Protein AF-A0A7M1Q2F8-F1 (afdb_monomer)

Structure (mmCIF, N/CA/C/O backbone):
data_AF-A0A7M1Q2F8-F1
#
_entry.id   AF-A0A7M1Q2F8-F1
#
loop_
_atom_site.group_PDB
_atom_site.id
_atom_site.type_symbol
_atom_site.label_atom_id
_atom_site.label_alt_id
_atom_site.label_comp_id
_atom_site.label_asym_id
_atom_site.label_entity_id
_atom_site.label_seq_id
_atom_site.pdbx_PDB_ins_code
_atom_site.Cartn_x
_atom_site.Cartn_y
_atom_site.Cartn_z
_atom_site.occupancy
_atom_site.B_iso_or_equiv
_atom_site.auth_seq_id
_atom_site.auth_comp_id
_atom_site.auth_asym_id
_atom_site.auth_atom_id
_atom_site.pdbx_PDB_model_num
ATOM 1 N N . MET A 1 1 ? 11.858 6.305 -28.544 1.00 75.38 1 MET A N 1
ATOM 2 C CA . MET A 1 1 ? 10.991 7.334 -27.920 1.00 75.38 1 MET A CA 1
ATOM 3 C C . MET A 1 1 ? 9.633 6.762 -27.533 1.00 75.38 1 MET A C 1
ATOM 5 O O . MET A 1 1 ? 9.219 6.974 -26.404 1.00 75.38 1 MET A O 1
ATOM 9 N N . GLU A 1 2 ? 8.980 5.990 -28.405 1.00 82.25 2 GLU A N 1
ATOM 10 C CA . GLU A 1 2 ? 7.716 5.302 -28.077 1.00 82.25 2 GLU A CA 1
ATOM 11 C C . GLU A 1 2 ? 7.840 4.367 -26.862 1.00 82.25 2 GLU A C 1
ATOM 13 O O . GLU A 1 2 ? 7.035 4.451 -25.940 1.00 82.25 2 GLU A O 1
ATOM 18 N N . GLU A 1 3 ? 8.903 3.558 -26.793 1.00 88.69 3 GLU A N 1
ATOM 19 C CA . GLU A 1 3 ? 9.135 2.641 -25.666 1.00 88.69 3 GLU A CA 1
ATOM 20 C C . GLU A 1 3 ? 9.297 3.369 -24.318 1.00 88.69 3 GLU A C 1
ATOM 22 O O . GLU A 1 3 ? 8.758 2.930 -23.303 1.00 88.69 3 GLU A O 1
ATOM 27 N N . LEU A 1 4 ? 9.972 4.525 -24.313 1.00 93.88 4 LEU A N 1
ATOM 28 C CA . LEU A 1 4 ? 10.111 5.379 -23.130 1.00 93.88 4 LEU A CA 1
ATOM 29 C C . LEU A 1 4 ? 8.741 5.853 -22.632 1.00 93.88 4 LEU A C 1
ATOM 31 O O . LEU A 1 4 ? 8.447 5.748 -21.443 1.00 93.88 4 LEU A O 1
ATOM 35 N N . ILE A 1 5 ? 7.896 6.353 -23.538 1.00 96.38 5 ILE A N 1
ATOM 36 C CA . ILE A 1 5 ? 6.552 6.829 -23.190 1.00 96.38 5 ILE A CA 1
ATOM 37 C C . ILE A 1 5 ? 5.730 5.679 -22.602 1.00 96.38 5 ILE A C 1
ATOM 39 O O . ILE A 1 5 ? 5.113 5.852 -21.554 1.00 96.38 5 ILE A O 1
ATOM 43 N N . ILE A 1 6 ? 5.775 4.494 -23.220 1.00 97.19 6 ILE A N 1
ATOM 44 C CA . ILE A 1 6 ? 5.063 3.307 -22.731 1.00 97.19 6 ILE A CA 1
ATOM 45 C C . ILE A 1 6 ? 5.533 2.935 -21.321 1.00 97.19 6 ILE A C 1
ATOM 47 O O . ILE A 1 6 ? 4.697 2.786 -20.431 1.00 97.19 6 ILE A O 1
ATOM 51 N N . LYS A 1 7 ? 6.849 2.842 -21.079 1.00 97.88 7 LYS A N 1
ATOM 52 C CA . LYS A 1 7 ? 7.399 2.536 -19.746 1.00 97.88 7 LYS A CA 1
ATOM 53 C C . LYS A 1 7 ? 6.924 3.552 -18.703 1.00 97.88 7 LYS A C 1
ATOM 55 O O . LYS A 1 7 ? 6.444 3.163 -17.643 1.00 97.88 7 LYS A O 1
ATOM 60 N N . LEU A 1 8 ? 6.983 4.849 -19.000 1.00 98.25 8 LEU A N 1
ATOM 61 C CA . LEU A 1 8 ? 6.557 5.878 -18.046 1.00 98.25 8 LEU A CA 1
ATOM 62 C C . LEU A 1 8 ? 5.043 5.855 -17.791 1.00 98.25 8 LEU A C 1
ATOM 64 O O . LEU A 1 8 ? 4.624 5.993 -16.643 1.00 98.25 8 LEU A O 1
ATOM 68 N N . VAL A 1 9 ? 4.219 5.616 -18.814 1.00 98.31 9 VAL A N 1
ATOM 69 C CA . VAL A 1 9 ? 2.764 5.457 -18.650 1.00 98.31 9 VAL A CA 1
ATOM 70 C C . VAL A 1 9 ? 2.442 4.223 -17.806 1.00 98.31 9 VAL A C 1
ATOM 72 O O . VAL A 1 9 ? 1.636 4.310 -16.882 1.00 98.31 9 VAL A O 1
ATOM 75 N N . VAL A 1 10 ? 3.106 3.090 -18.050 1.00 98.50 10 VAL A N 1
ATOM 76 C CA . VAL A 1 10 ? 2.947 1.884 -17.223 1.00 98.50 10 VAL A CA 1
ATOM 77 C C . VAL A 1 10 ? 3.359 2.160 -15.775 1.00 98.50 10 VAL A C 1
ATOM 79 O O . VAL A 1 10 ? 2.643 1.763 -14.859 1.00 98.50 10 VAL A O 1
ATOM 82 N N . ALA A 1 11 ? 4.449 2.895 -15.544 1.00 98.62 11 ALA A N 1
ATOM 83 C CA . ALA A 1 11 ? 4.861 3.288 -14.197 1.00 98.62 11 ALA A CA 1
ATOM 84 C C . ALA A 1 11 ? 3.809 4.170 -13.496 1.00 98.62 11 ALA A C 1
ATOM 86 O O . ALA A 1 11 ? 3.542 3.967 -12.311 1.00 98.62 11 ALA A O 1
ATOM 87 N N . VAL A 1 12 ? 3.164 5.099 -14.216 1.00 98.75 12 VAL A N 1
ATOM 88 C CA . VAL A 1 12 ? 2.034 5.883 -13.683 1.00 98.75 12 VAL A CA 1
ATOM 89 C C . VAL A 1 12 ? 0.884 4.968 -13.275 1.00 98.75 12 VAL A C 1
ATOM 91 O O . VAL A 1 12 ? 0.354 5.119 -12.178 1.00 98.75 12 VAL A O 1
ATOM 94 N N . LEU A 1 13 ? 0.504 4.012 -14.125 1.00 98.62 13 LEU A N 1
ATOM 95 C CA . LEU A 1 13 ? -0.615 3.111 -13.849 1.00 98.62 13 LEU A CA 1
ATOM 96 C C . LEU A 1 13 ? -0.330 2.200 -12.649 1.00 98.62 13 LEU A C 1
ATOM 98 O O . LEU A 1 13 ? -1.144 2.128 -11.731 1.00 98.62 13 LEU A O 1
ATOM 102 N N . LEU A 1 14 ? 0.831 1.542 -12.616 1.00 98.62 14 LEU A N 1
ATOM 103 C CA . LEU A 1 14 ? 1.179 0.601 -11.547 1.00 98.62 14 LEU A CA 1
ATOM 104 C C . LEU A 1 14 ? 1.407 1.305 -10.202 1.00 98.62 14 LEU A C 1
ATOM 106 O O . LEU A 1 14 ? 0.851 0.884 -9.187 1.00 98.62 14 LEU A O 1
ATOM 110 N N . GLY A 1 15 ? 2.149 2.418 -10.191 1.00 98.38 15 GLY A N 1
ATOM 111 C CA . GLY A 1 15 ? 2.284 3.256 -8.996 1.00 98.38 15 GLY A CA 1
ATOM 112 C C . GLY A 1 15 ? 0.941 3.853 -8.561 1.00 98.38 15 GLY A C 1
ATOM 113 O O . GLY A 1 15 ? 0.656 3.956 -7.368 1.00 98.38 15 GLY A O 1
ATOM 114 N N . GLY A 1 16 ? 0.082 4.178 -9.528 1.00 98.19 16 GLY A N 1
ATOM 115 C CA . GLY A 1 16 ? -1.273 4.664 -9.311 1.00 98.19 16 GLY A CA 1
ATOM 116 C C . GLY A 1 16 ? -2.168 3.656 -8.594 1.00 98.19 16 GLY A C 1
ATOM 117 O O . GLY A 1 16 ? -2.861 4.040 -7.661 1.00 98.19 16 GLY A O 1
ATOM 118 N N . ILE A 1 17 ? -2.115 2.369 -8.951 1.00 98.06 17 ILE A N 1
ATOM 119 C CA . ILE A 1 17 ? -2.908 1.310 -8.296 1.00 98.06 17 ILE A CA 1
ATOM 120 C C . ILE A 1 17 ? -2.605 1.236 -6.793 1.00 98.06 17 ILE A C 1
ATOM 122 O O . ILE A 1 17 ? -3.524 1.199 -5.974 1.00 98.06 17 ILE A O 1
ATOM 126 N N . ILE A 1 18 ? -1.324 1.255 -6.419 1.00 97.50 18 ILE A N 1
ATOM 127 C CA . ILE A 1 18 ? -0.914 1.207 -5.007 1.00 97.50 18 ILE A CA 1
ATOM 128 C C . ILE A 1 18 ? -1.301 2.511 -4.305 1.00 97.50 18 ILE A C 1
ATOM 130 O O . ILE A 1 18 ? -1.898 2.496 -3.229 1.00 97.50 18 ILE A O 1
ATOM 134 N N . GLY A 1 19 ? -0.996 3.650 -4.926 1.00 96.50 19 GLY A N 1
ATOM 135 C CA . GLY A 1 19 ? -1.295 4.960 -4.362 1.00 96.50 19 GLY A CA 1
ATOM 136 C C . GLY A 1 19 ? -2.792 5.230 -4.187 1.00 96.50 19 GLY A C 1
ATOM 137 O O . GLY A 1 19 ? -3.185 5.881 -3.221 1.00 96.50 19 GLY A O 1
ATOM 138 N N . TRP A 1 20 ? -3.628 4.691 -5.075 1.00 96.44 20 TRP A N 1
ATOM 139 C CA . TRP A 1 20 ? -5.084 4.755 -4.985 1.00 96.44 20 TRP A CA 1
ATOM 140 C C . TRP A 1 20 ? -5.587 4.064 -3.723 1.00 96.44 20 TRP A C 1
ATOM 142 O O . TRP A 1 20 ? -6.363 4.663 -2.983 1.00 96.44 20 TRP A O 1
ATOM 152 N N . GLU A 1 21 ? -5.113 2.848 -3.435 1.00 94.06 21 GLU A N 1
ATOM 153 C CA . GLU A 1 21 ? -5.449 2.133 -2.197 1.00 94.06 21 GLU A CA 1
ATOM 154 C C . GLU A 1 21 ? -5.030 2.939 -0.960 1.00 94.06 21 GLU A C 1
ATOM 156 O O . GLU A 1 21 ? -5.830 3.094 -0.031 1.00 94.06 21 GLU A O 1
ATOM 161 N N . ARG A 1 22 ? -3.822 3.529 -0.972 1.00 94.06 22 ARG A N 1
ATOM 162 C CA . ARG A 1 22 ? -3.345 4.369 0.140 1.00 94.06 22 ARG A CA 1
ATOM 163 C C . ARG A 1 22 ? -4.254 5.568 0.386 1.00 94.06 22 ARG A C 1
ATOM 165 O O . ARG A 1 22 ? -4.613 5.835 1.533 1.00 94.06 22 ARG A O 1
ATOM 172 N N . GLU A 1 23 ? -4.618 6.284 -0.676 1.00 92.75 23 GLU A N 1
ATOM 173 C CA . GLU A 1 23 ? -5.427 7.503 -0.590 1.00 92.75 23 GLU A CA 1
ATOM 174 C C . GLU A 1 23 ? -6.877 7.207 -0.192 1.00 92.75 23 GLU A C 1
ATOM 176 O O . GLU A 1 23 ? -7.405 7.866 0.700 1.00 92.75 23 GLU A O 1
ATOM 181 N N . HIS A 1 24 ? -7.482 6.150 -0.746 1.00 88.81 24 HIS A N 1
ATOM 182 C CA . HIS A 1 24 ? -8.838 5.710 -0.383 1.00 88.81 24 HIS A CA 1
ATOM 183 C C . HIS A 1 24 ? -8.959 5.284 1.077 1.00 88.81 24 HIS A C 1
ATOM 185 O O . HIS A 1 24 ? -10.030 5.369 1.675 1.00 88.81 24 HIS A O 1
ATOM 191 N N . THR A 1 25 ? -7.853 4.841 1.660 1.00 84.44 25 THR A N 1
ATOM 192 C CA . THR A 1 25 ? -7.784 4.406 3.055 1.00 84.44 25 THR A CA 1
ATOM 193 C C . THR A 1 25 ? -7.343 5.538 3.990 1.00 84.44 25 THR A C 1
ATOM 195 O O . THR A 1 25 ? -7.136 5.314 5.182 1.00 84.44 25 THR A O 1
ATOM 198 N N . ALA A 1 26 ? -7.197 6.766 3.477 1.00 85.50 26 ALA A N 1
ATOM 199 C CA . ALA A 1 26 ? -6.715 7.930 4.222 1.00 85.50 26 ALA A CA 1
ATOM 200 C C . ALA A 1 26 ? -5.362 7.676 4.916 1.00 85.50 26 ALA A C 1
ATOM 202 O O . ALA A 1 26 ? -5.108 8.120 6.038 1.00 85.50 26 ALA A O 1
ATOM 203 N N . ARG A 1 27 ? -4.483 6.912 4.261 1.00 86.31 27 ARG A N 1
ATOM 204 C CA . ARG A 1 27 ? -3.162 6.571 4.790 1.00 86.31 27 ARG A CA 1
ATOM 205 C C . ARG A 1 27 ? -2.105 7.554 4.271 1.00 86.31 27 ARG A C 1
ATOM 207 O O . ARG A 1 27 ? -2.253 8.080 3.168 1.00 86.31 27 ARG A O 1
ATOM 214 N N . PRO A 1 28 ? -1.017 7.797 5.029 1.00 84.56 28 PRO A N 1
ATOM 215 C CA . PRO A 1 28 ? 0.062 8.675 4.583 1.00 84.56 28 PRO A CA 1
ATOM 216 C C . PRO A 1 28 ? 0.689 8.196 3.269 1.00 84.56 28 PRO A C 1
ATOM 218 O O . PRO A 1 28 ? 0.763 6.988 3.034 1.00 84.56 28 PRO A O 1
ATOM 221 N N . ALA A 1 29 ? 1.181 9.155 2.475 1.00 88.12 29 ALA A N 1
ATOM 222 C CA . ALA A 1 29 ? 1.683 8.973 1.109 1.00 88.12 29 ALA A CA 1
ATOM 223 C C . ALA A 1 29 ? 0.645 8.320 0.171 1.00 88.12 29 ALA A C 1
ATOM 225 O O . ALA A 1 29 ? 0.652 7.114 -0.052 1.00 88.12 29 ALA A O 1
ATOM 226 N N . GLY A 1 30 ? -0.245 9.146 -0.387 1.00 92.19 30 GLY A N 1
ATOM 227 C CA . GLY A 1 30 ? -1.337 8.726 -1.276 1.00 92.19 30 GLY A CA 1
ATOM 228 C C . GLY A 1 30 ? -0.929 8.540 -2.743 1.00 92.19 30 GLY A C 1
ATOM 229 O O . GLY A 1 30 ? 0.219 8.192 -3.053 1.00 92.19 30 GLY A O 1
ATOM 230 N N . LEU A 1 31 ? -1.864 8.819 -3.658 1.00 96.75 31 LEU A N 1
ATOM 231 C CA . LEU A 1 31 ? -1.739 8.566 -5.095 1.00 96.75 31 LEU A CA 1
ATOM 232 C C . LEU A 1 31 ? -0.537 9.276 -5.711 1.00 96.75 31 LEU A C 1
ATOM 234 O O . LEU A 1 31 ? 0.297 8.657 -6.371 1.00 96.75 31 LEU A O 1
ATOM 238 N N . ARG A 1 32 ? -0.413 10.580 -5.442 1.00 97.31 32 ARG A N 1
ATOM 239 C CA . ARG A 1 32 ? 0.643 11.427 -6.019 1.00 97.31 32 ARG A CA 1
ATOM 240 C C . ARG A 1 32 ? 2.034 10.919 -5.655 1.00 97.31 32 ARG A C 1
ATOM 242 O O . ARG A 1 32 ? 2.910 10.871 -6.511 1.00 97.31 32 ARG A O 1
ATOM 249 N N . THR A 1 33 ? 2.233 10.514 -4.403 1.00 96.12 33 THR A N 1
ATOM 250 C CA . THR A 1 33 ? 3.541 10.058 -3.925 1.00 96.12 33 THR A CA 1
ATOM 251 C C . THR A 1 33 ? 3.951 8.752 -4.597 1.00 96.12 33 THR A C 1
ATOM 253 O O . THR A 1 33 ? 5.069 8.656 -5.094 1.00 96.12 33 THR A O 1
ATOM 256 N N . HIS A 1 34 ? 3.049 7.772 -4.671 1.00 97.81 34 HIS A N 1
ATOM 257 C CA . HIS A 1 34 ? 3.357 6.475 -5.276 1.00 97.81 34 HIS A CA 1
ATOM 258 C C . HIS A 1 34 ? 3.600 6.588 -6.788 1.00 97.81 34 HIS A C 1
ATOM 260 O O . HIS A 1 34 ? 4.546 5.988 -7.297 1.00 97.81 34 HIS A O 1
ATOM 266 N N . ILE A 1 35 ? 2.829 7.422 -7.496 1.00 98.50 35 ILE A N 1
ATOM 267 C CA . ILE A 1 35 ? 3.074 7.711 -8.916 1.00 98.50 35 ILE A CA 1
ATOM 268 C C . ILE A 1 35 ? 4.464 8.326 -9.109 1.00 98.50 35 ILE A C 1
ATOM 270 O O . ILE A 1 35 ? 5.243 7.824 -9.917 1.00 98.50 35 ILE A O 1
ATOM 274 N N . LEU A 1 36 ? 4.805 9.379 -8.357 1.00 98.00 36 LEU A N 1
ATOM 275 C CA . LEU A 1 36 ? 6.092 10.066 -8.504 1.00 98.00 36 LEU A CA 1
ATOM 276 C C . LEU A 1 36 ? 7.281 9.150 -8.191 1.00 98.00 36 LEU A C 1
ATOM 278 O O . LEU A 1 36 ? 8.275 9.179 -8.914 1.00 98.00 36 LEU A O 1
ATOM 282 N N . VAL A 1 37 ? 7.173 8.306 -7.161 1.00 97.81 37 VAL A N 1
ATOM 283 C CA . VAL A 1 37 ? 8.213 7.324 -6.819 1.00 97.81 37 VAL A CA 1
ATOM 284 C C . VAL A 1 37 ? 8.376 6.277 -7.923 1.00 97.81 37 VAL A C 1
ATOM 286 O O . VAL A 1 37 ? 9.506 5.989 -8.322 1.00 97.81 37 VAL A O 1
ATOM 289 N N . CYS A 1 38 ? 7.275 5.731 -8.447 1.00 98.44 38 CYS A N 1
ATOM 290 C CA . CYS A 1 38 ? 7.318 4.710 -9.494 1.00 98.44 38 CYS A CA 1
ATOM 291 C C . CYS A 1 38 ? 7.901 5.271 -10.800 1.00 98.44 38 CYS A C 1
ATOM 293 O O . CYS A 1 38 ? 8.809 4.681 -11.383 1.00 98.44 38 CYS A O 1
ATOM 295 N N . VAL A 1 39 ? 7.420 6.440 -11.234 1.00 98.56 39 VAL A N 1
ATOM 296 C CA . VAL A 1 39 ? 7.880 7.121 -12.455 1.00 98.56 39 VAL A CA 1
ATOM 297 C C . VAL A 1 39 ? 9.334 7.566 -12.326 1.00 98.56 39 VAL A C 1
ATOM 299 O O . VAL A 1 39 ? 10.123 7.332 -13.238 1.00 98.56 39 VAL A O 1
ATOM 302 N N . GLY A 1 40 ? 9.712 8.169 -11.195 1.00 98.00 40 GLY A N 1
ATOM 303 C CA . GLY A 1 40 ? 11.085 8.607 -10.947 1.00 98.00 40 GLY A CA 1
ATOM 304 C C . GLY A 1 40 ? 12.073 7.441 -10.964 1.00 98.00 40 GLY A C 1
ATOM 305 O O . G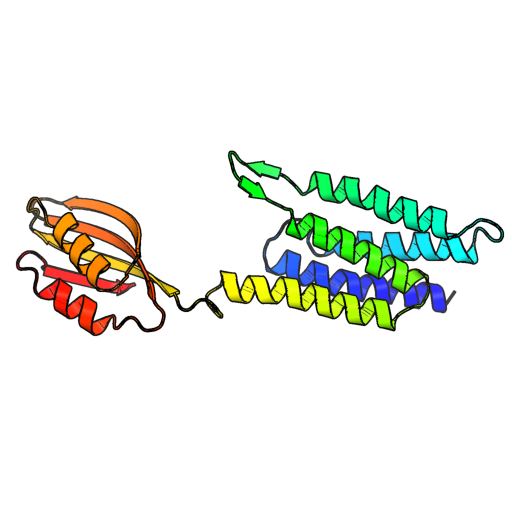LY A 1 40 ? 13.111 7.527 -11.616 1.00 98.00 40 GLY A O 1
ATOM 306 N N . SER A 1 41 ? 11.715 6.324 -10.324 1.00 98.12 41 SER A N 1
ATOM 307 C CA . SER A 1 41 ? 12.543 5.112 -10.325 1.00 98.12 41 SER A CA 1
ATOM 308 C C . SER A 1 41 ? 12.657 4.511 -11.729 1.00 98.12 41 SER A C 1
ATOM 310 O O . SER A 1 41 ? 13.762 4.185 -12.153 1.00 98.12 41 SER A O 1
ATOM 312 N N . ALA A 1 42 ? 11.554 4.447 -12.487 1.00 98.19 42 ALA A N 1
ATOM 313 C CA . ALA A 1 42 ? 11.570 3.980 -13.874 1.00 98.19 42 ALA A CA 1
ATOM 314 C C . ALA A 1 42 ? 12.483 4.837 -14.757 1.00 98.19 42 ALA A C 1
ATOM 316 O O . ALA A 1 42 ? 13.326 4.298 -15.472 1.00 98.19 42 ALA A O 1
ATOM 317 N N . LEU A 1 43 ? 12.369 6.165 -14.667 1.00 97.50 43 LEU A N 1
ATOM 318 C CA . LEU A 1 43 ? 13.210 7.086 -15.425 1.00 97.50 43 LEU A CA 1
ATOM 319 C C . LEU A 1 43 ? 14.692 6.923 -15.070 1.00 97.50 43 LEU A C 1
ATOM 321 O O . LEU A 1 43 ? 15.521 6.821 -15.971 1.00 97.50 43 LEU A O 1
ATOM 325 N N . MET A 1 44 ? 15.038 6.869 -13.779 1.00 96.56 44 MET A N 1
ATOM 326 C CA . MET A 1 44 ? 16.432 6.691 -13.360 1.00 96.56 44 MET A CA 1
ATOM 327 C C . MET A 1 44 ? 17.011 5.356 -13.833 1.00 96.56 44 MET A C 1
ATOM 329 O O . MET A 1 44 ? 18.158 5.314 -14.277 1.00 96.56 44 MET A O 1
ATOM 333 N N . THR A 1 45 ? 16.224 4.280 -13.810 1.00 96.06 45 THR A N 1
ATOM 334 C CA . THR A 1 45 ? 16.643 2.986 -14.356 1.00 96.06 45 THR A CA 1
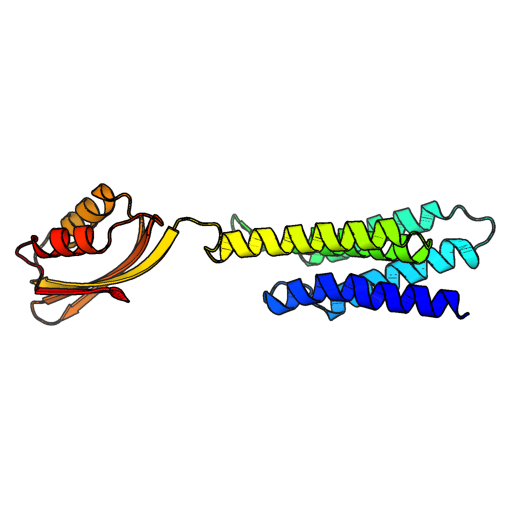ATOM 335 C C . THR A 1 45 ? 16.858 3.037 -15.868 1.00 96.06 45 THR A C 1
ATOM 337 O O . THR A 1 45 ? 17.882 2.546 -16.336 1.00 96.06 45 THR A O 1
ATOM 340 N N . ILE A 1 46 ? 15.963 3.680 -16.625 1.00 95.25 46 ILE A N 1
ATOM 341 C CA . ILE A 1 46 ? 16.120 3.847 -18.080 1.00 95.25 46 ILE A CA 1
ATOM 342 C C . ILE A 1 46 ? 17.395 4.634 -18.393 1.00 95.25 46 ILE A C 1
ATOM 344 O O . ILE A 1 46 ? 18.216 4.184 -19.188 1.00 95.25 46 ILE A O 1
ATOM 348 N N . LEU A 1 47 ? 17.614 5.769 -17.719 1.00 94.19 47 LEU A N 1
ATOM 349 C CA . LEU A 1 47 ? 18.839 6.560 -17.876 1.00 94.19 47 LEU A CA 1
ATOM 350 C C . LEU A 1 47 ? 20.086 5.724 -17.565 1.00 94.19 47 LEU A C 1
ATOM 352 O O . LEU A 1 47 ? 21.074 5.788 -18.295 1.00 94.19 47 LEU A O 1
ATOM 356 N N . SER A 1 48 ? 20.025 4.899 -16.519 1.00 93.44 48 SER A N 1
ATOM 357 C CA . SER A 1 48 ? 21.123 4.015 -16.137 1.00 93.44 48 SER A CA 1
ATOM 358 C C . SER A 1 48 ? 21.464 2.950 -17.174 1.00 93.44 48 SER A C 1
ATOM 360 O O . SER A 1 48 ? 22.623 2.550 -17.241 1.00 93.44 48 SER A O 1
ATOM 362 N N . MET A 1 49 ? 20.483 2.461 -17.930 1.00 90.94 49 MET A N 1
ATOM 363 C CA . MET A 1 49 ? 20.691 1.415 -18.932 1.00 90.94 49 MET A CA 1
ATOM 364 C C . MET A 1 49 ? 21.045 1.982 -20.305 1.00 90.94 49 MET A C 1
ATOM 366 O O . MET A 1 49 ? 21.882 1.416 -21.002 1.00 90.94 49 MET A O 1
ATOM 370 N N . GLU A 1 50 ? 20.403 3.082 -20.693 1.00 89.75 50 GLU A N 1
ATOM 371 C CA . GLU A 1 50 ? 20.436 3.582 -22.069 1.00 89.75 50 GLU A CA 1
ATOM 372 C C . GLU A 1 50 ? 21.339 4.813 -22.233 1.00 89.75 50 GLU A C 1
ATOM 374 O O . GLU A 1 50 ? 22.036 4.928 -23.238 1.00 89.75 50 GLU A O 1
ATOM 379 N N . ALA A 1 51 ? 21.361 5.734 -21.261 1.00 86.44 51 ALA A N 1
ATOM 380 C CA . ALA A 1 51 ? 22.074 7.010 -21.393 1.00 86.44 51 ALA A CA 1
ATOM 381 C C . ALA A 1 51 ? 23.528 6.957 -20.894 1.00 86.44 51 ALA A C 1
ATOM 383 O O . ALA A 1 51 ? 24.372 7.713 -21.372 1.00 86.44 51 ALA A O 1
ATOM 384 N N . PHE A 1 52 ? 23.835 6.065 -19.948 1.00 85.12 52 PHE A N 1
ATOM 385 C CA . PHE A 1 52 ? 25.168 5.924 -19.347 1.00 85.12 52 PHE A CA 1
ATOM 386 C C . PHE A 1 52 ? 25.880 4.638 -19.797 1.00 85.12 52 PHE A C 1
ATOM 388 O O . PHE A 1 52 ? 26.408 3.879 -18.981 1.00 85.12 52 PHE A O 1
ATOM 395 N N . SER A 1 53 ? 25.894 4.383 -21.109 1.00 68.50 53 SER A N 1
ATOM 396 C CA . SER A 1 53 ? 26.518 3.198 -21.710 1.00 68.50 53 SER A CA 1
ATOM 397 C C . SER A 1 53 ? 27.974 3.015 -21.254 1.00 68.50 53 SER A C 1
ATOM 399 O O . SER A 1 53 ? 28.793 3.918 -21.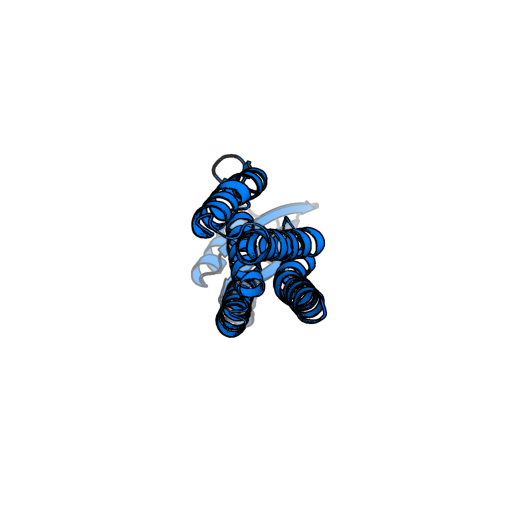426 1.00 68.50 53 SER A O 1
ATOM 401 N N . GLY A 1 54 ? 28.302 1.845 -20.695 1.00 74.75 54 GLY A N 1
ATOM 402 C CA . GLY A 1 54 ? 29.643 1.502 -20.193 1.00 74.75 54 GLY A CA 1
ATOM 403 C C . GLY A 1 54 ? 29.831 1.654 -18.677 1.00 74.75 54 GLY A C 1
ATOM 404 O O . GLY A 1 54 ? 30.827 1.170 -18.143 1.00 74.75 54 GLY A O 1
ATOM 405 N N . ALA A 1 55 ? 28.879 2.268 -17.967 1.00 80.75 55 ALA A N 1
ATOM 406 C CA . ALA A 1 55 ? 28.807 2.222 -16.507 1.00 80.75 55 ALA A CA 1
ATOM 407 C C . ALA A 1 55 ? 27.960 1.027 -16.041 1.00 80.75 55 ALA A C 1
ATOM 409 O O . ALA A 1 55 ? 27.044 0.607 -16.740 1.00 80.75 55 ALA A O 1
ATOM 410 N N . ASP A 1 56 ? 28.243 0.495 -14.848 1.00 87.25 56 ASP A N 1
ATOM 411 C CA . ASP A 1 56 ? 27.434 -0.570 -14.245 1.00 87.25 56 ASP A CA 1
ATOM 412 C C . ASP A 1 56 ? 26.046 -0.033 -13.827 1.00 87.25 56 ASP A C 1
ATOM 414 O O . ASP A 1 56 ? 25.970 0.781 -12.892 1.00 87.25 56 ASP A O 1
ATOM 418 N N . PRO A 1 57 ? 24.944 -0.490 -14.460 1.00 85.69 57 PRO A N 1
ATOM 419 C CA . PRO A 1 57 ? 23.601 -0.017 -14.142 1.00 85.69 57 PRO A CA 1
ATOM 420 C C . PRO A 1 57 ? 23.138 -0.375 -12.724 1.00 85.69 57 PRO A C 1
ATOM 422 O O . PRO A 1 57 ? 22.249 0.277 -12.166 1.00 85.69 57 PRO A O 1
ATOM 425 N N . SER A 1 58 ? 23.762 -1.379 -12.098 1.00 88.75 58 SER A N 1
ATOM 426 C CA . SER A 1 58 ? 23.452 -1.790 -10.728 1.00 88.75 58 SER A CA 1
ATOM 427 C C . SER A 1 58 ? 23.703 -0.669 -9.712 1.00 88.75 58 SER A C 1
ATOM 429 O O . SER A 1 58 ? 23.031 -0.601 -8.681 1.00 88.75 58 SER A O 1
ATOM 431 N N . ARG A 1 59 ? 24.608 0.272 -10.024 1.00 91.62 59 ARG A N 1
ATOM 432 C CA . ARG A 1 59 ? 24.938 1.405 -9.149 1.00 91.62 59 ARG A CA 1
ATOM 433 C C . ARG A 1 59 ? 23.750 2.333 -8.950 1.00 91.62 59 ARG A C 1
ATOM 435 O O . ARG A 1 59 ? 23.476 2.717 -7.816 1.00 91.62 59 ARG A O 1
ATOM 442 N N . VAL A 1 60 ? 23.036 2.684 -10.021 1.00 93.62 60 VAL A N 1
ATOM 443 C CA . VAL A 1 60 ? 21.847 3.543 -9.916 1.00 93.62 60 VAL A CA 1
ATOM 444 C C . VAL A 1 60 ? 20.729 2.797 -9.197 1.00 93.62 60 VAL A C 1
ATOM 446 O O . VAL A 1 60 ? 20.111 3.370 -8.306 1.00 93.62 60 VAL A O 1
ATOM 449 N N . ALA A 1 61 ? 20.531 1.506 -9.486 1.00 92.06 61 ALA A N 1
ATOM 450 C CA . ALA A 1 61 ? 19.560 0.684 -8.763 1.00 92.06 61 ALA A CA 1
ATOM 451 C C . ALA A 1 61 ? 19.838 0.660 -7.246 1.00 92.06 61 ALA A C 1
ATOM 453 O O . ALA A 1 61 ? 18.936 0.903 -6.445 1.00 92.06 61 ALA A O 1
ATOM 454 N N . ALA A 1 62 ? 21.097 0.468 -6.838 1.00 93.50 62 ALA A N 1
ATOM 455 C CA . ALA A 1 62 ? 21.497 0.522 -5.433 1.00 93.50 62 ALA A CA 1
ATOM 456 C C . ALA A 1 62 ? 21.223 1.898 -4.796 1.00 93.50 62 ALA A C 1
ATOM 458 O O . ALA A 1 62 ? 20.762 1.971 -3.655 1.00 93.50 62 ALA A O 1
ATOM 459 N N . GLN A 1 63 ? 21.449 2.993 -5.533 1.00 94.81 63 GLN A N 1
ATOM 460 C CA . GLN A 1 63 ? 21.140 4.343 -5.049 1.00 94.81 63 GLN A CA 1
ATOM 461 C C . GLN A 1 63 ? 19.637 4.622 -4.960 1.00 94.81 63 GLN A C 1
ATOM 463 O O . GLN A 1 63 ? 19.225 5.319 -4.039 1.00 94.81 63 GLN A O 1
ATOM 468 N N . ILE A 1 64 ? 18.806 4.053 -5.836 1.00 95.81 64 ILE A N 1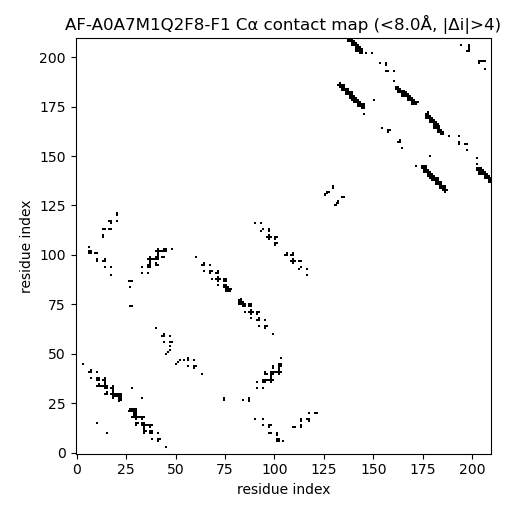
ATOM 469 C CA . ILE A 1 64 ? 17.341 4.139 -5.714 1.00 95.81 64 ILE A CA 1
ATOM 470 C C . ILE A 1 64 ? 16.878 3.429 -4.432 1.00 95.81 64 ILE A C 1
ATOM 472 O O . ILE A 1 64 ? 16.120 4.005 -3.650 1.00 95.81 64 ILE A O 1
ATOM 476 N N . VAL A 1 65 ? 17.377 2.212 -4.174 1.00 93.00 65 VAL A N 1
ATOM 477 C CA . VAL A 1 65 ? 17.052 1.432 -2.961 1.00 93.00 65 VAL A CA 1
ATOM 478 C C . VAL A 1 65 ? 17.501 2.152 -1.687 1.00 93.00 65 VAL A C 1
ATOM 480 O O . VAL A 1 65 ? 16.779 2.153 -0.693 1.00 93.00 65 VAL A O 1
ATOM 483 N N . SER A 1 66 ? 18.670 2.793 -1.709 1.00 91.94 66 SER A N 1
ATOM 484 C CA . SER A 1 66 ? 19.143 3.616 -0.591 1.00 91.94 66 SER A CA 1
ATOM 485 C C . SER A 1 66 ? 18.305 4.894 -0.432 1.00 91.94 66 SER A C 1
ATOM 487 O O . SER A 1 66 ? 17.840 5.217 0.662 1.00 91.94 66 SER A O 1
ATOM 489 N N . GLY A 1 67 ? 18.040 5.596 -1.537 1.00 90.69 67 GLY A N 1
ATOM 490 C CA . GLY A 1 67 ? 17.344 6.881 -1.565 1.00 90.69 67 GLY A CA 1
ATOM 491 C C . GLY A 1 67 ? 15.894 6.802 -1.093 1.00 90.69 67 GLY A C 1
ATOM 492 O O . GLY A 1 67 ? 15.443 7.675 -0.351 1.00 90.69 67 GLY A O 1
ATOM 493 N N . ILE A 1 68 ? 15.167 5.732 -1.434 1.00 92.38 68 ILE A N 1
ATOM 494 C CA . ILE A 1 68 ? 13.795 5.544 -0.939 1.00 92.38 68 ILE A CA 1
ATOM 495 C C . ILE A 1 68 ? 13.759 5.356 0.587 1.00 92.38 68 ILE A C 1
ATOM 497 O O . ILE A 1 68 ? 12.756 5.686 1.217 1.00 92.38 68 ILE A O 1
ATOM 501 N N . GLY A 1 69 ? 14.862 4.903 1.198 1.00 85.62 69 GLY A N 1
ATOM 502 C CA . GLY A 1 69 ? 15.008 4.794 2.649 1.00 85.62 69 GLY A CA 1
ATOM 503 C C . GLY A 1 69 ? 14.821 6.131 3.373 1.00 85.62 69 GLY A C 1
ATOM 504 O O . GLY A 1 69 ? 14.219 6.159 4.445 1.00 85.62 69 GLY A O 1
ATOM 505 N N . PHE A 1 70 ? 15.235 7.248 2.763 1.00 86.44 70 PHE A N 1
ATOM 506 C CA . PHE A 1 70 ? 15.011 8.591 3.310 1.00 86.44 70 PHE A CA 1
ATOM 507 C C . PHE A 1 70 ? 13.522 8.970 3.326 1.00 86.44 70 PHE A C 1
ATOM 509 O O . PHE A 1 70 ? 13.010 9.442 4.342 1.00 86.44 70 PHE A O 1
ATOM 516 N N . LEU A 1 71 ? 12.804 8.710 2.229 1.00 84.12 71 LEU A N 1
ATOM 517 C CA . LEU A 1 71 ? 11.357 8.945 2.161 1.00 84.12 71 LEU A CA 1
ATOM 518 C C . LEU A 1 71 ? 10.600 8.021 3.122 1.00 84.12 71 LEU A C 1
ATOM 520 O O . LEU A 1 71 ? 9.687 8.467 3.813 1.00 84.12 71 LEU A O 1
ATOM 524 N N . GLY A 1 72 ? 11.019 6.756 3.219 1.00 83.06 72 GLY A N 1
ATOM 525 C CA . GLY A 1 72 ? 10.477 5.787 4.167 1.00 83.06 72 GLY A CA 1
ATOM 526 C C . GLY A 1 72 ? 10.632 6.248 5.616 1.00 83.06 72 GLY A C 1
ATOM 527 O O . GLY A 1 72 ? 9.641 6.296 6.344 1.00 83.06 72 GLY A O 1
ATOM 528 N N . ALA A 1 73 ? 11.834 6.676 6.015 1.00 85.00 73 ALA A N 1
ATOM 529 C CA . ALA A 1 73 ? 12.087 7.235 7.343 1.00 85.00 73 ALA A CA 1
ATOM 530 C C . ALA A 1 73 ? 11.207 8.461 7.635 1.00 85.00 73 ALA A C 1
ATOM 532 O O . ALA A 1 73 ? 10.646 8.557 8.721 1.00 85.00 73 ALA A O 1
ATOM 533 N N . GLY A 1 74 ? 11.004 9.345 6.650 1.00 86.56 74 GLY A N 1
ATOM 534 C CA . GLY A 1 74 ? 10.116 10.506 6.776 1.00 86.56 74 GLY A CA 1
ATOM 535 C C . GLY A 1 74 ? 8.637 10.159 6.993 1.00 86.56 74 GLY A C 1
ATOM 536 O O . GLY A 1 74 ? 7.882 10.988 7.493 1.00 86.56 74 GLY A O 1
ATOM 537 N N . THR A 1 75 ? 8.214 8.937 6.652 1.00 85.50 75 THR A N 1
ATOM 538 C CA . THR A 1 75 ? 6.842 8.454 6.894 1.00 85.50 75 THR A CA 1
ATOM 539 C C . THR A 1 75 ? 6.683 7.671 8.195 1.00 85.50 75 THR A C 1
ATOM 541 O O . THR A 1 75 ? 5.549 7.437 8.615 1.00 85.50 75 THR A O 1
ATOM 544 N N . ILE A 1 76 ? 7.783 7.274 8.846 1.00 89.75 76 ILE A N 1
ATOM 545 C CA . ILE A 1 76 ? 7.757 6.517 10.100 1.00 89.75 76 ILE A CA 1
ATOM 546 C C . ILE A 1 76 ? 7.791 7.496 11.273 1.00 89.75 76 ILE A C 1
ATOM 548 O O . ILE A 1 76 ? 8.780 8.188 11.499 1.00 89.75 76 ILE A O 1
ATOM 552 N N . MET A 1 77 ? 6.711 7.528 12.052 1.00 85.12 77 MET A N 1
ATOM 553 C CA . MET A 1 77 ? 6.577 8.419 13.205 1.00 85.12 77 MET A CA 1
ATOM 554 C C . MET A 1 77 ? 6.362 7.618 14.484 1.00 85.12 77 MET A C 1
ATOM 556 O O . MET A 1 77 ? 5.582 6.663 14.520 1.00 85.12 77 MET A O 1
ATOM 560 N N . ARG A 1 78 ? 7.051 8.022 15.554 1.00 83.88 78 ARG A N 1
ATOM 561 C CA . ARG A 1 78 ? 6.873 7.448 16.888 1.00 83.88 78 ARG A CA 1
ATOM 562 C C . ARG A 1 78 ? 5.880 8.293 17.680 1.00 83.88 78 ARG A C 1
ATOM 564 O O . ARG A 1 78 ? 6.122 9.472 17.913 1.00 83.88 78 ARG A O 1
ATOM 571 N N . GLU A 1 79 ? 4.803 7.667 18.135 1.00 77.50 79 GLU A N 1
ATOM 572 C CA . GLU A 1 79 ? 3.805 8.260 19.025 1.00 77.50 79 GLU A CA 1
ATOM 573 C C . GLU A 1 79 ? 3.795 7.475 20.343 1.00 77.50 79 GLU A C 1
ATOM 575 O O . GLU A 1 79 ? 3.215 6.389 20.450 1.00 77.50 79 GLU A O 1
ATOM 580 N N . GLY A 1 80 ? 4.500 8.004 21.349 1.00 84.00 80 GLY A N 1
ATOM 581 C CA . GLY A 1 80 ? 4.678 7.349 22.647 1.00 84.00 80 GLY A CA 1
ATOM 582 C C . GLY A 1 80 ? 5.379 5.989 22.528 1.00 84.00 80 GLY A C 1
ATOM 583 O O . GLY A 1 80 ? 6.542 5.899 22.115 1.00 84.00 80 GLY A O 1
ATOM 584 N N . LEU A 1 81 ? 4.663 4.925 22.906 1.00 84.44 81 LEU A N 1
ATOM 585 C CA . LEU A 1 81 ? 5.118 3.533 22.792 1.00 84.44 81 LEU A CA 1
ATOM 586 C C . LEU A 1 81 ? 4.793 2.890 21.432 1.00 84.44 81 LEU A C 1
ATOM 588 O O . LEU A 1 81 ? 5.234 1.775 21.173 1.00 84.44 81 LEU A O 1
ATOM 592 N N . SER A 1 82 ? 4.043 3.571 20.562 1.00 75.38 82 SER A N 1
ATOM 593 C CA . SER A 1 82 ? 3.623 3.045 19.259 1.00 75.38 82 SER A CA 1
ATOM 594 C C . SER A 1 82 ? 4.430 3.642 18.101 1.00 75.38 82 SER A C 1
ATOM 596 O O . SER A 1 82 ? 4.888 4.786 18.164 1.00 75.38 82 SER A O 1
ATOM 598 N N . VAL A 1 83 ? 4.605 2.865 17.028 1.00 84.81 83 VAL A N 1
ATOM 599 C CA . VAL A 1 83 ? 5.239 3.311 15.778 1.00 84.81 83 VAL A CA 1
ATOM 600 C C . VAL A 1 83 ? 4.212 3.234 14.653 1.00 84.81 83 VAL A C 1
ATOM 602 O O . VAL A 1 83 ? 3.628 2.178 14.409 1.00 84.81 83 VAL A O 1
ATOM 605 N N . LYS A 1 84 ? 4.003 4.351 13.955 1.00 84.62 84 LYS A N 1
ATOM 606 C CA . LYS A 1 84 ? 3.118 4.461 12.792 1.00 84.62 84 LYS A CA 1
ATOM 607 C C . LYS A 1 84 ? 3.930 4.621 11.511 1.00 84.62 84 LYS A C 1
ATOM 609 O O . LYS A 1 84 ? 5.066 5.080 11.534 1.00 84.62 84 LYS A O 1
ATOM 614 N N . GLY A 1 85 ? 3.327 4.241 10.385 1.00 88.50 85 GLY A N 1
ATOM 615 C CA . GLY A 1 85 ? 3.884 4.495 9.052 1.00 88.50 85 GLY A CA 1
ATOM 616 C C . GLY A 1 85 ? 4.819 3.422 8.489 1.00 88.50 85 GLY A C 1
ATOM 617 O O . GLY A 1 85 ? 5.227 3.543 7.339 1.00 88.50 85 GLY A O 1
ATOM 618 N N . LEU A 1 86 ? 5.088 2.331 9.218 1.00 91.44 86 LEU A N 1
ATOM 619 C CA . LEU A 1 86 ? 5.908 1.208 8.726 1.00 91.44 86 LEU A CA 1
ATOM 620 C C . LEU A 1 86 ? 5.396 0.637 7.392 1.00 91.44 86 LEU A C 1
ATOM 622 O O . LEU A 1 86 ? 6.168 0.474 6.451 1.00 91.44 86 LEU A O 1
ATOM 626 N N . THR A 1 87 ? 4.087 0.392 7.276 1.00 91.75 87 THR A N 1
ATOM 627 C CA . THR A 1 87 ? 3.478 -0.108 6.032 1.00 91.75 87 THR A CA 1
ATOM 628 C C . THR A 1 87 ? 3.582 0.900 4.889 1.00 91.75 87 THR A C 1
ATOM 630 O O . THR A 1 87 ? 3.776 0.499 3.748 1.00 91.75 87 THR A O 1
ATOM 633 N N . THR A 1 88 ? 3.490 2.202 5.180 1.00 92.88 88 THR A N 1
ATOM 634 C CA . THR A 1 88 ? 3.666 3.251 4.165 1.00 92.88 88 THR A CA 1
ATOM 635 C C . THR A 1 88 ? 5.113 3.294 3.670 1.00 92.88 88 THR A C 1
ATOM 637 O O . THR A 1 88 ? 5.347 3.348 2.465 1.00 92.88 88 THR A O 1
ATOM 640 N N . ALA A 1 89 ? 6.095 3.207 4.569 1.00 94.44 89 ALA A N 1
ATOM 641 C CA . ALA A 1 89 ? 7.499 3.126 4.176 1.00 94.44 89 ALA A CA 1
ATOM 642 C C . ALA A 1 89 ? 7.765 1.891 3.298 1.00 94.44 89 ALA A C 1
ATOM 644 O O . ALA A 1 89 ? 8.412 1.994 2.255 1.00 94.44 89 ALA A O 1
ATOM 645 N N . ALA A 1 90 ? 7.205 0.738 3.678 1.00 95.19 90 ALA A N 1
ATOM 646 C CA . ALA A 1 90 ? 7.319 -0.497 2.910 1.00 95.19 90 ALA A CA 1
ATOM 647 C C . ALA A 1 90 ? 6.635 -0.408 1.532 1.00 95.19 90 ALA A C 1
ATOM 649 O O . ALA A 1 90 ? 7.198 -0.880 0.543 1.00 95.19 90 ALA A O 1
ATOM 650 N N . SER A 1 91 ? 5.456 0.222 1.432 1.00 95.69 91 SER A N 1
ATOM 651 C CA . SER A 1 91 ? 4.754 0.377 0.151 1.00 95.69 91 SER A CA 1
ATOM 652 C C . SER A 1 91 ? 5.505 1.305 -0.804 1.00 95.69 91 SER A C 1
ATOM 654 O O . SER A 1 91 ? 5.609 0.995 -1.991 1.00 95.69 91 SER A O 1
ATOM 656 N N . LEU A 1 92 ? 6.104 2.390 -0.301 1.00 96.56 92 LEU A N 1
ATOM 657 C CA . LEU A 1 92 ? 6.968 3.271 -1.094 1.00 96.56 92 LEU A CA 1
ATOM 658 C C . LEU A 1 92 ? 8.224 2.544 -1.586 1.00 96.56 92 LEU A C 1
ATOM 660 O O . LEU A 1 92 ? 8.581 2.672 -2.757 1.00 96.56 92 LEU A O 1
ATOM 664 N N . TRP A 1 93 ? 8.851 1.736 -0.727 1.00 96.31 93 TRP A N 1
ATOM 665 C CA . TRP A 1 93 ? 10.005 0.915 -1.097 1.00 96.31 93 TRP A CA 1
ATOM 666 C C . TRP A 1 93 ? 9.664 -0.077 -2.217 1.00 96.31 93 TRP A C 1
ATOM 668 O O . TRP A 1 93 ? 10.353 -0.130 -3.237 1.00 96.31 93 TRP A O 1
ATOM 678 N N . ALA A 1 94 ? 8.549 -0.800 -2.084 1.00 97.62 94 ALA A N 1
ATOM 679 C CA . ALA A 1 94 ? 8.079 -1.724 -3.115 1.00 97.62 94 ALA A CA 1
ATOM 680 C C . ALA A 1 94 ? 7.736 -1.000 -4.429 1.00 97.62 94 ALA A C 1
ATOM 682 O O . ALA A 1 94 ? 8.050 -1.489 -5.512 1.00 97.62 94 ALA A O 1
ATOM 683 N N . THR A 1 95 ? 7.148 0.195 -4.341 1.00 98.00 95 THR A N 1
ATOM 684 C CA . THR A 1 95 ? 6.791 1.023 -5.503 1.00 98.00 95 THR A CA 1
ATOM 685 C C . THR A 1 95 ? 8.016 1.504 -6.274 1.00 98.00 95 THR A C 1
ATOM 687 O O . THR A 1 95 ? 8.000 1.510 -7.504 1.00 98.00 95 THR A O 1
ATOM 690 N N . ALA A 1 96 ? 9.107 1.843 -5.581 1.00 98.12 96 ALA A N 1
ATOM 69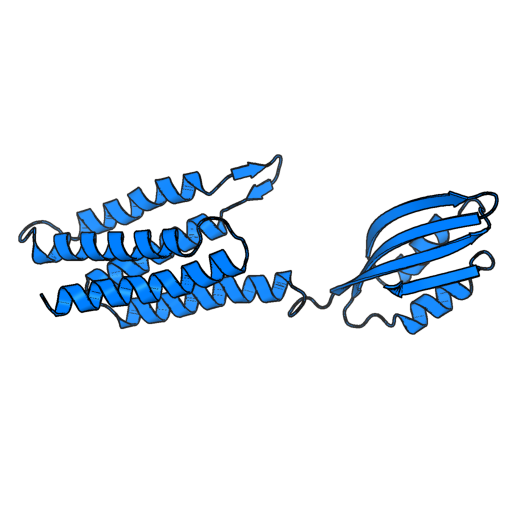1 C CA . ALA A 1 96 ? 10.381 2.136 -6.233 1.00 98.12 96 ALA A CA 1
ATOM 692 C C . ALA A 1 96 ? 10.905 0.910 -7.002 1.00 98.12 96 ALA A C 1
ATOM 694 O O . ALA A 1 96 ? 11.307 1.031 -8.158 1.00 98.12 96 ALA A O 1
ATOM 695 N N . GLY A 1 97 ? 10.816 -0.283 -6.402 1.00 98.06 97 GLY A N 1
ATOM 696 C CA . GLY A 1 97 ? 11.145 -1.554 -7.056 1.00 98.06 97 GLY A CA 1
ATOM 697 C C . GLY A 1 97 ? 10.318 -1.831 -8.314 1.00 98.06 97 GLY A C 1
ATOM 698 O O . GLY A 1 97 ? 10.875 -2.197 -9.349 1.00 98.06 97 GLY A O 1
ATOM 699 N N . ILE A 1 98 ? 9.006 -1.594 -8.257 1.00 98.69 98 ILE A N 1
ATOM 700 C CA . ILE A 1 98 ? 8.105 -1.704 -9.415 1.00 98.69 98 ILE A CA 1
ATOM 701 C C . ILE A 1 98 ? 8.532 -0.728 -10.512 1.00 98.69 98 ILE A C 1
ATOM 703 O O . ILE A 1 98 ? 8.651 -1.129 -11.667 1.00 98.69 98 ILE A O 1
ATOM 707 N N . GLY A 1 99 ? 8.835 0.523 -10.156 1.00 98.50 99 GLY A N 1
ATOM 708 C CA . GLY A 1 99 ? 9.362 1.514 -11.090 1.00 98.50 99 GLY A CA 1
ATOM 709 C C . GLY A 1 99 ? 10.651 1.052 -11.767 1.00 98.50 99 GLY A C 1
ATOM 710 O O . GLY A 1 99 ? 10.744 1.104 -12.989 1.00 98.50 99 GLY A O 1
ATOM 711 N N . MET A 1 100 ? 11.608 0.512 -11.006 1.00 98.19 100 MET A N 1
ATOM 712 C CA . MET A 1 100 ? 12.835 -0.054 -11.577 1.00 98.19 100 MET A CA 1
ATOM 713 C C . MET A 1 100 ? 12.540 -1.206 -12.547 1.00 98.19 100 MET A C 1
ATOM 715 O O . MET A 1 100 ? 13.076 -1.218 -13.650 1.00 98.19 100 MET A O 1
ATOM 719 N N . ALA A 1 101 ? 11.651 -2.139 -12.189 1.00 98.25 101 ALA A N 1
ATOM 720 C CA . ALA A 1 101 ? 11.260 -3.244 -13.070 1.00 98.25 101 ALA A CA 1
ATOM 721 C C . ALA A 1 101 ? 10.589 -2.756 -14.367 1.00 98.25 101 ALA A C 1
ATOM 723 O O . ALA A 1 101 ? 10.840 -3.297 -15.440 1.00 98.25 101 ALA A O 1
ATOM 724 N N . VAL A 1 102 ? 9.772 -1.702 -14.297 1.00 98.38 102 VAL A N 1
ATOM 725 C CA . VAL A 1 102 ? 9.215 -1.050 -15.491 1.00 98.38 102 VAL A CA 1
ATOM 726 C C . VAL A 1 102 ? 10.318 -0.392 -16.323 1.00 98.38 102 VAL A C 1
ATOM 728 O O . VAL A 1 102 ? 10.330 -0.533 -17.544 1.00 98.38 102 VAL A O 1
ATOM 731 N N . GLY A 1 103 ? 11.270 0.286 -15.677 1.00 96.81 103 GLY A N 1
ATOM 732 C CA . GLY A 1 103 ? 12.398 0.936 -16.341 1.00 96.81 103 GLY A CA 1
ATOM 733 C C . GLY A 1 103 ? 13.303 -0.042 -17.097 1.00 96.81 103 GLY A C 1
ATOM 734 O O . GLY A 1 103 ? 13.719 0.257 -18.215 1.00 96.81 103 GLY A O 1
ATOM 735 N N . THR A 1 104 ? 13.532 -1.242 -16.552 1.00 95.50 104 THR A N 1
ATOM 736 C CA . THR A 1 104 ? 14.269 -2.314 -17.247 1.00 95.50 104 THR A CA 1
ATOM 737 C C . THR A 1 104 ? 13.463 -3.006 -18.350 1.00 95.50 104 THR A C 1
ATOM 739 O O . THR A 1 104 ? 14.026 -3.788 -19.111 1.00 95.50 104 THR A O 1
ATOM 742 N N . GLY A 1 105 ? 12.155 -2.742 -18.453 1.00 95.88 105 GLY A N 1
ATOM 743 C CA . GLY A 1 105 ? 11.240 -3.441 -19.359 1.00 95.88 105 GLY A CA 1
ATOM 744 C C . GLY A 1 105 ? 10.740 -4.792 -18.831 1.00 95.88 105 GLY A C 1
ATOM 745 O O . GLY A 1 105 ? 10.049 -5.515 -19.548 1.00 95.88 105 GLY A O 1
ATOM 746 N N . TYR A 1 106 ? 11.033 -5.148 -17.576 1.00 96.75 106 TYR A N 1
ATOM 747 C CA . TYR A 1 106 ? 10.584 -6.398 -16.960 1.00 96.75 106 TYR A CA 1
ATOM 748 C C . TYR A 1 106 ? 9.132 -6.297 -16.450 1.00 96.75 106 TYR A C 1
ATOM 750 O O . TYR A 1 106 ? 8.838 -6.390 -15.254 1.00 96.75 106 TYR A O 1
ATOM 758 N N . PHE A 1 107 ? 8.192 -6.111 -17.381 1.00 97.50 107 PHE A N 1
ATOM 759 C CA . PHE A 1 107 ? 6.788 -5.812 -17.076 1.00 97.50 107 PHE A CA 1
ATOM 760 C C . PHE A 1 107 ? 6.069 -6.906 -16.282 1.00 97.50 107 PHE A C 1
ATOM 762 O O . PHE A 1 107 ? 5.235 -6.591 -15.437 1.00 97.50 107 PHE A O 1
ATOM 769 N N . SER A 1 108 ? 6.392 -8.183 -16.501 1.00 97.56 108 SER A N 1
ATOM 770 C CA . SER A 1 108 ? 5.778 -9.286 -15.750 1.00 97.56 108 SER A CA 1
ATOM 771 C C . SER A 1 108 ? 6.094 -9.198 -14.256 1.00 97.56 108 SER A C 1
ATOM 773 O O . SER A 1 108 ? 5.182 -9.287 -13.436 1.00 97.56 108 SER A O 1
ATOM 775 N N . ALA A 1 109 ? 7.355 -8.935 -13.897 1.00 97.81 109 ALA A N 1
ATOM 776 C CA . ALA A 1 109 ? 7.760 -8.723 -12.511 1.00 97.81 109 ALA A CA 1
ATOM 777 C C . ALA A 1 109 ? 7.068 -7.493 -11.904 1.00 97.81 109 ALA A C 1
ATOM 779 O O . ALA A 1 109 ? 6.569 -7.563 -10.778 1.00 97.81 109 ALA A O 1
ATOM 780 N N . ALA A 1 110 ? 6.975 -6.392 -12.658 1.00 98.50 110 ALA A N 1
ATOM 781 C CA . ALA A 1 110 ? 6.297 -5.177 -12.214 1.00 98.50 110 ALA A CA 1
ATOM 782 C C . ALA A 1 110 ? 4.804 -5.416 -11.921 1.00 98.50 110 ALA A C 1
ATOM 784 O O . ALA A 1 110 ? 4.312 -5.032 -10.858 1.00 98.50 110 ALA A O 1
ATOM 785 N N . ILE A 1 111 ? 4.092 -6.097 -12.824 1.00 98.56 111 ILE A N 1
ATOM 786 C CA . ILE A 1 111 ? 2.660 -6.395 -12.686 1.00 98.56 111 ILE A CA 1
ATOM 787 C C . ILE A 1 111 ? 2.412 -7.357 -11.521 1.00 98.56 111 ILE A C 1
ATOM 789 O O . ILE A 1 111 ? 1.594 -7.052 -10.654 1.00 98.56 111 ILE A O 1
ATOM 793 N N . ILE A 1 112 ? 3.135 -8.482 -11.457 1.00 98.44 112 ILE A N 1
ATOM 794 C CA . ILE A 1 112 ? 2.982 -9.474 -10.379 1.00 98.44 112 ILE A CA 1
ATOM 795 C C . ILE A 1 112 ? 3.231 -8.817 -9.020 1.00 98.44 112 ILE A C 1
ATOM 797 O O . ILE A 1 112 ? 2.429 -8.973 -8.100 1.00 98.44 112 ILE A O 1
ATOM 801 N N . THR A 1 113 ? 4.300 -8.027 -8.903 1.00 98.50 113 THR A N 1
ATOM 802 C CA . THR A 1 113 ? 4.626 -7.327 -7.655 1.00 98.50 113 THR A CA 1
ATOM 803 C C . THR A 1 113 ? 3.547 -6.311 -7.292 1.00 98.50 113 THR A C 1
ATOM 805 O O . THR A 1 113 ? 3.128 -6.265 -6.139 1.00 98.50 113 THR A O 1
ATOM 808 N N . THR A 1 114 ? 3.036 -5.545 -8.262 1.00 98.50 114 THR A N 1
ATOM 809 C CA . THR A 1 114 ? 1.941 -4.587 -8.029 1.00 98.50 114 THR A CA 1
ATOM 810 C C . THR A 1 114 ? 0.700 -5.288 -7.480 1.00 98.50 114 THR A C 1
ATOM 812 O O . THR A 1 114 ? 0.130 -4.832 -6.490 1.00 98.50 114 THR A O 1
ATOM 815 N N . VAL A 1 115 ? 0.312 -6.426 -8.067 1.00 97.94 115 VAL A N 1
ATOM 816 C CA . VAL A 1 115 ? -0.830 -7.229 -7.604 1.00 97.94 115 VAL A CA 1
ATOM 817 C C . VAL A 1 115 ? -0.596 -7.752 -6.188 1.00 97.94 115 VAL A C 1
ATOM 819 O O . VAL A 1 115 ? -1.467 -7.598 -5.336 1.00 97.94 115 VAL A O 1
ATOM 822 N N . LEU A 1 116 ? 0.577 -8.320 -5.898 1.00 97.62 116 LEU A N 1
ATOM 823 C CA . LEU A 1 116 ? 0.899 -8.837 -4.564 1.00 97.62 116 LEU A CA 1
ATOM 824 C C . LEU A 1 116 ? 0.899 -7.734 -3.500 1.00 97.62 116 LEU A C 1
ATOM 826 O O . LEU A 1 116 ? 0.343 -7.927 -2.417 1.00 97.62 116 LEU A O 1
ATOM 830 N N . VAL A 1 117 ? 1.475 -6.569 -3.805 1.00 97.19 117 VAL A N 1
ATOM 831 C CA . VAL A 1 117 ? 1.474 -5.411 -2.902 1.00 97.19 117 VAL A CA 1
ATOM 832 C C . VAL A 1 117 ? 0.046 -4.930 -2.666 1.00 97.19 117 VAL A C 1
ATOM 834 O O . VAL A 1 117 ? -0.364 -4.790 -1.516 1.00 97.19 117 VAL A O 1
ATOM 837 N N . PHE A 1 118 ? -0.740 -4.746 -3.728 1.00 96.00 118 PHE A N 1
ATOM 838 C CA . PHE A 1 118 ? -2.133 -4.312 -3.628 1.00 96.00 118 PHE A CA 1
ATOM 839 C C . PHE A 1 118 ? -2.987 -5.282 -2.799 1.00 96.00 118 PHE A C 1
ATOM 841 O O . PHE A 1 118 ? -3.722 -4.855 -1.906 1.00 96.00 118 PHE A O 1
ATOM 848 N N . LEU A 1 119 ? -2.858 -6.591 -3.041 1.00 94.31 119 LEU A N 1
ATOM 849 C CA . LEU A 1 119 ? -3.554 -7.624 -2.272 1.00 94.31 119 LEU A CA 1
ATOM 850 C C . LEU A 1 119 ? -3.128 -7.620 -0.804 1.00 94.31 119 LEU A C 1
ATOM 852 O O . LEU A 1 119 ? -3.981 -7.733 0.069 1.00 94.31 119 LEU A O 1
ATOM 856 N N . THR A 1 120 ? -1.838 -7.445 -0.519 1.00 93.06 120 THR A N 1
ATOM 857 C CA . THR A 1 120 ? -1.326 -7.385 0.859 1.00 93.06 120 THR A CA 1
ATOM 858 C C . THR A 1 120 ? -1.902 -6.186 1.613 1.00 93.06 120 THR A C 1
ATOM 860 O O . THR A 1 120 ? -2.371 -6.331 2.744 1.00 93.06 120 THR A O 1
ATOM 863 N N . LEU A 1 121 ? -1.922 -5.011 0.977 1.00 91.44 121 LEU A N 1
ATOM 864 C CA . LEU A 1 121 ? -2.481 -3.790 1.559 1.00 91.44 121 LEU A CA 1
ATOM 865 C C . LEU A 1 121 ? -4.000 -3.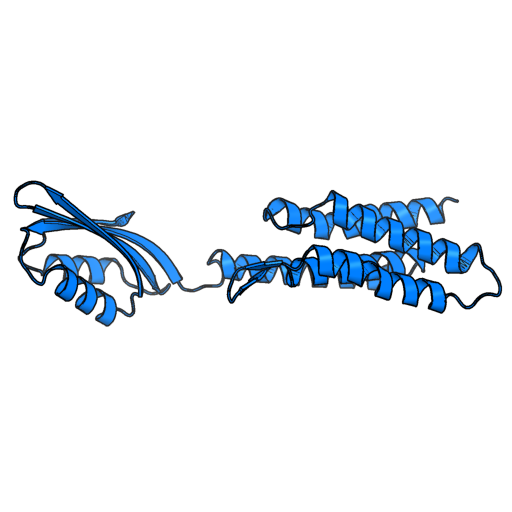913 1.777 1.00 91.44 121 LEU A C 1
ATOM 867 O O . LEU A 1 121 ? -4.504 -3.600 2.857 1.00 91.44 121 LEU A O 1
ATOM 871 N N . THR A 1 122 ? -4.719 -4.469 0.799 1.00 87.44 122 THR A N 1
ATOM 872 C CA . THR A 1 122 ? -6.179 -4.653 0.866 1.00 87.44 122 THR A CA 1
ATOM 873 C C . THR A 1 122 ? -6.591 -5.748 1.860 1.00 87.44 122 THR A C 1
ATOM 875 O O . THR A 1 122 ? -7.588 -5.606 2.567 1.00 87.44 122 THR A O 1
ATOM 878 N N . ALA A 1 123 ? -5.829 -6.838 1.979 1.00 82.38 123 ALA A N 1
ATOM 879 C CA . ALA A 1 123 ? -6.117 -7.916 2.926 1.00 82.38 123 ALA A CA 1
ATOM 880 C C . ALA A 1 123 ? -6.018 -7.444 4.386 1.00 82.38 123 ALA A C 1
ATOM 882 O O . ALA A 1 123 ? -6.855 -7.817 5.211 1.00 82.38 123 ALA A O 1
ATOM 883 N N . MET A 1 124 ? -5.048 -6.577 4.708 1.00 71.94 124 MET A N 1
ATOM 884 C CA . MET A 1 124 ? -4.989 -5.943 6.032 1.00 71.94 124 MET A CA 1
ATOM 885 C C . MET A 1 124 ? -6.223 -5.079 6.303 1.00 71.94 124 MET A C 1
ATOM 887 O O . MET A 1 124 ? -6.745 -5.109 7.415 1.00 71.94 124 MET A O 1
ATOM 891 N N . LEU A 1 125 ? -6.746 -4.376 5.295 1.00 66.56 125 LEU A N 1
ATOM 892 C CA . LEU A 1 125 ? -7.963 -3.578 5.446 1.00 66.56 125 LEU A CA 1
ATOM 893 C C . LEU A 1 125 ? -9.213 -4.404 5.711 1.00 66.56 125 LEU A C 1
ATOM 895 O O . LEU A 1 125 ? -10.037 -4.013 6.533 1.00 66.56 125 LEU A O 1
ATOM 899 N N . LEU A 1 126 ? -9.361 -5.544 5.037 1.00 62.28 126 LEU A N 1
ATOM 900 C CA . LEU A 1 126 ? -10.468 -6.469 5.294 1.00 62.28 126 LEU A CA 1
ATOM 901 C C . LEU A 1 126 ? -10.422 -7.004 6.731 1.00 62.28 126 LEU A C 1
ATOM 903 O O . LEU A 1 126 ? -11.465 -7.219 7.351 1.00 62.28 126 LEU A O 1
ATOM 907 N N . ARG A 1 127 ? -9.219 -7.169 7.289 1.00 60.66 127 ARG A N 1
ATOM 908 C CA . ARG A 1 127 ? -9.028 -7.536 8.694 1.00 60.66 127 ARG A CA 1
ATOM 909 C C . ARG A 1 127 ? -9.368 -6.384 9.646 1.00 60.66 127 ARG A C 1
ATOM 911 O O . ARG A 1 127 ? -10.066 -6.623 10.625 1.00 60.66 127 ARG A O 1
ATOM 918 N N . GLU A 1 128 ? -8.926 -5.159 9.358 1.00 61.69 128 GLU A N 1
ATOM 919 C CA . GLU A 1 128 ? -9.221 -3.968 10.176 1.00 61.69 128 GLU A CA 1
ATOM 920 C C . GLU A 1 128 ? -10.710 -3.578 10.160 1.00 61.69 128 GLU A C 1
ATOM 922 O O . GLU A 1 128 ? -11.246 -3.172 11.187 1.00 61.69 128 GLU A O 1
ATOM 927 N N . LYS A 1 129 ? -11.397 -3.724 9.018 1.00 56.75 129 LYS A N 1
ATOM 928 C CA . LYS A 1 129 ? -12.825 -3.393 8.851 1.00 56.75 129 LYS A CA 1
ATOM 929 C C . LYS A 1 129 ? -13.789 -4.492 9.315 1.00 56.75 129 LYS A C 1
ATOM 931 O O . LYS A 1 129 ? -14.982 -4.384 9.052 1.00 56.75 129 LYS A O 1
ATOM 936 N N . GLY A 1 130 ? -13.317 -5.554 9.969 1.00 49.44 130 GLY A N 1
ATOM 937 C CA . GLY A 1 130 ? -14.224 -6.593 10.470 1.00 49.44 130 GLY A CA 1
ATOM 938 C C . GLY A 1 130 ? -14.722 -7.590 9.419 1.00 49.44 130 GLY A C 1
ATOM 939 O O . GLY A 1 130 ? -15.488 -8.478 9.757 1.00 49.44 130 GLY A O 1
ATOM 940 N N . VAL A 1 131 ? -14.285 -7.507 8.157 1.00 52.69 131 VAL A N 1
ATOM 941 C CA . VAL A 1 131 ? -14.732 -8.438 7.097 1.00 52.69 131 VAL A CA 1
ATOM 942 C C . VAL A 1 131 ? -14.106 -9.829 7.277 1.00 52.69 131 VAL A C 1
ATOM 944 O O . VAL A 1 131 ? -14.693 -10.834 6.892 1.00 52.69 131 VAL A O 1
ATOM 947 N N . ILE A 1 132 ? -12.928 -9.893 7.910 1.00 47.16 132 ILE A N 1
ATOM 948 C CA . ILE A 1 132 ? -12.248 -11.139 8.320 1.00 47.16 132 ILE A CA 1
ATOM 949 C C . ILE A 1 132 ? -12.199 -11.284 9.857 1.00 47.16 132 ILE A C 1
ATOM 951 O O . ILE A 1 132 ? -11.883 -12.352 10.379 1.00 47.16 132 ILE A O 1
ATOM 955 N N . SER A 1 133 ? -12.531 -10.231 10.611 1.00 47.00 133 SER A N 1
ATOM 956 C CA . SER A 1 133 ? -12.612 -10.293 12.073 1.00 47.00 133 SER A CA 1
ATOM 957 C C . SER A 1 133 ? -14.025 -10.693 12.488 1.00 47.00 133 SER A C 1
ATOM 959 O O . SER A 1 133 ? -14.975 -9.941 12.306 1.00 47.00 133 SER A O 1
ATOM 961 N N . SER A 1 134 ? -14.142 -11.874 13.090 1.00 54.34 134 SER A N 1
ATOM 962 C CA . SER A 1 134 ? -15.344 -12.392 13.751 1.00 54.34 134 SER A CA 1
ATOM 963 C C . SER A 1 134 ? -15.657 -11.594 15.027 1.00 54.34 134 SER A C 1
ATOM 965 O O . SER A 1 134 ? -15.846 -12.180 16.087 1.00 54.34 134 SER A O 1
ATOM 967 N N . THR A 1 135 ? -15.629 -10.264 14.998 1.00 57.06 135 THR A N 1
ATOM 968 C CA . THR A 1 135 ? -15.964 -9.429 16.156 1.00 57.06 135 THR A CA 1
ATOM 969 C C . THR A 1 135 ? -16.433 -8.060 15.668 1.00 57.06 135 THR A C 1
ATOM 971 O O . THR A 1 135 ? -15.735 -7.425 14.876 1.00 57.06 135 THR A O 1
ATOM 974 N N . TYR A 1 136 ? -17.606 -7.604 16.106 1.00 68.19 136 TYR A N 1
ATOM 975 C CA . TYR A 1 136 ? -18.199 -6.315 15.726 1.00 68.19 136 TYR A CA 1
ATOM 976 C C . TYR A 1 136 ? -18.499 -5.475 16.971 1.00 68.19 136 TYR A C 1
ATOM 978 O O . TYR A 1 136 ? -18.713 -6.014 18.054 1.00 68.19 136 TYR A O 1
ATOM 986 N N . ARG A 1 137 ? -18.468 -4.143 16.839 1.00 81.62 137 ARG A N 1
ATOM 987 C CA . ARG A 1 137 ? -18.769 -3.227 17.948 1.00 81.62 137 ARG A CA 1
ATOM 988 C C . ARG A 1 137 ? -20.240 -2.844 17.945 1.00 81.62 137 ARG A C 1
ATOM 990 O O . ARG A 1 137 ? -20.791 -2.564 16.883 1.00 81.62 137 ARG A O 1
ATOM 997 N N . LYS A 1 138 ? -20.839 -2.793 19.128 1.00 82.94 138 LYS A N 1
ATOM 998 C CA . LYS A 1 138 ? -22.192 -2.284 19.359 1.00 82.94 138 LYS A CA 1
ATOM 999 C C . LYS A 1 138 ? -22.172 -1.330 20.537 1.00 82.94 138 LYS A C 1
ATOM 1001 O O . LYS A 1 138 ? -21.375 -1.493 21.465 1.00 82.94 138 LYS A O 1
ATOM 1006 N N 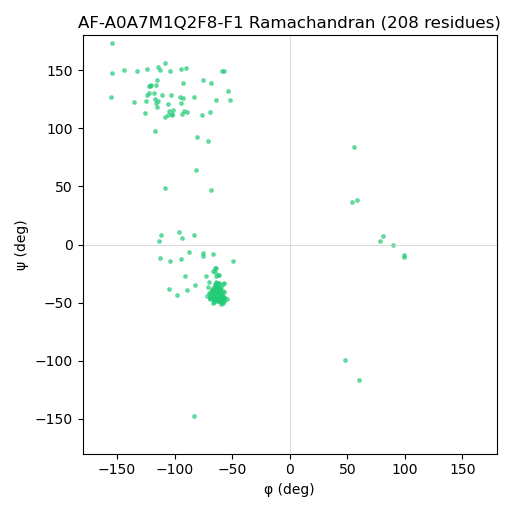. LYS A 1 139 ? -23.063 -0.353 20.497 1.00 83.12 139 LYS A N 1
ATOM 1007 C CA . LYS A 1 139 ? -23.336 0.510 21.632 1.00 83.12 139 LYS A CA 1
ATOM 1008 C C . LYS A 1 139 ? -24.500 -0.090 22.407 1.00 83.12 139 LYS A C 1
ATOM 1010 O O . LYS A 1 139 ? -25.537 -0.372 21.821 1.00 83.12 139 LYS A O 1
ATOM 1015 N N . VAL A 1 140 ? -24.321 -0.316 23.701 1.00 85.75 140 VAL A N 1
ATOM 1016 C CA . VAL A 1 140 ? -25.371 -0.812 24.594 1.00 85.75 140 VAL A CA 1
ATOM 1017 C C . VAL A 1 140 ? -25.661 0.278 25.609 1.00 85.75 140 VAL A C 1
ATOM 1019 O O . VAL A 1 140 ? -24.777 0.676 26.367 1.00 85.75 140 VAL A O 1
ATOM 1022 N N . ILE A 1 141 ? -26.893 0.770 25.605 1.00 85.25 141 ILE A N 1
ATOM 1023 C CA . ILE A 1 141 ? -27.382 1.773 26.545 1.00 85.25 141 ILE A CA 1
ATOM 1024 C C . ILE A 1 141 ? -28.297 1.049 27.523 1.00 85.25 141 ILE A C 1
ATOM 1026 O O . ILE A 1 141 ? -29.273 0.418 27.122 1.00 85.25 141 ILE A O 1
ATOM 1030 N N . ILE A 1 142 ? -27.949 1.108 28.804 1.00 87.25 142 ILE A N 1
ATOM 1031 C CA . ILE A 1 142 ? -28.708 0.483 29.884 1.00 87.25 142 ILE A CA 1
ATOM 1032 C C . ILE A 1 142 ? -29.226 1.587 30.789 1.00 87.25 142 ILE A C 1
ATOM 1034 O O . ILE A 1 142 ? -28.444 2.345 31.365 1.00 87.25 142 ILE A O 1
ATOM 1038 N N . GLU A 1 143 ? -30.542 1.637 30.941 1.00 85.81 143 GLU A N 1
ATOM 1039 C CA . GLU A 1 143 ? -31.216 2.505 31.895 1.00 85.81 143 GLU A CA 1
ATOM 1040 C C . GLU A 1 143 ? -31.671 1.668 33.088 1.00 85.81 143 GLU A C 1
ATOM 1042 O O . GLU A 1 143 ? -32.338 0.635 32.941 1.00 85.81 143 GLU A O 1
ATOM 1047 N N . GLY A 1 144 ? -31.337 2.110 34.293 1.00 84.69 144 GLY A N 1
ATOM 1048 C CA . GLY A 1 144 ? -31.769 1.437 35.507 1.00 84.69 144 GLY A CA 1
ATOM 1049 C C . GLY A 1 144 ? -31.842 2.367 36.703 1.00 84.69 144 GLY A C 1
ATOM 1050 O O . GLY A 1 144 ? -31.409 3.514 36.658 1.00 84.69 144 GLY A O 1
ATOM 1051 N N . ARG A 1 145 ? -32.367 1.851 37.815 1.00 82.50 145 ARG A N 1
ATOM 1052 C CA . ARG A 1 145 ? -32.311 2.575 39.093 1.00 82.50 145 ARG A CA 1
ATOM 1053 C C . ARG A 1 145 ? -30.871 2.654 39.592 1.00 82.50 145 ARG A C 1
ATOM 1055 O O . ARG A 1 145 ? -30.146 1.660 39.558 1.00 82.50 145 ARG A O 1
ATOM 1062 N N . ASN A 1 146 ? -30.479 3.802 40.132 1.00 79.44 146 ASN A N 1
ATOM 1063 C CA . ASN A 1 146 ? -29.135 4.000 40.663 1.00 79.44 146 ASN A CA 1
ATOM 1064 C C . ASN A 1 146 ? -28.921 3.197 41.966 1.00 79.44 146 ASN A C 1
ATOM 1066 O O . ASN A 1 146 ? -29.189 3.673 43.070 1.00 79.44 146 ASN A O 1
ATOM 1070 N N . LYS A 1 147 ? -28.469 1.943 41.837 1.00 80.06 147 LYS A N 1
ATOM 1071 C CA . LYS A 1 147 ? -28.046 1.084 42.951 1.00 80.06 147 LYS A CA 1
ATOM 1072 C C . LYS A 1 147 ? -26.553 0.753 42.844 1.00 80.06 147 LYS A C 1
ATOM 1074 O O . LYS A 1 147 ? -26.091 0.384 41.760 1.00 80.06 147 LYS A O 1
ATOM 1079 N N . PRO A 1 148 ? -25.803 0.791 43.963 1.00 79.56 148 PRO A N 1
ATOM 1080 C CA . PRO A 1 148 ? -24.422 0.321 43.990 1.00 79.56 148 PRO A CA 1
ATOM 1081 C C . PRO A 1 148 ? -24.306 -1.117 43.461 1.00 79.56 148 PRO A C 1
ATOM 1083 O O . PRO A 1 148 ? -25.065 -1.992 43.871 1.00 79.56 148 PRO A O 1
ATOM 1086 N N . GLY A 1 149 ? -23.353 -1.355 42.555 1.00 81.12 149 GLY A N 1
ATOM 1087 C CA . GLY A 1 149 ? -23.046 -2.686 42.014 1.00 81.12 149 GLY A CA 1
ATOM 1088 C C . GLY A 1 149 ? -23.647 -3.018 40.643 1.00 81.12 149 GLY A C 1
ATOM 1089 O O . GLY A 1 149 ? -23.220 -4.004 40.049 1.00 81.12 149 GLY A O 1
ATOM 1090 N N . LEU A 1 150 ? -24.551 -2.193 40.094 1.00 82.50 150 LEU A N 1
ATOM 1091 C CA . LEU A 1 150 ? -25.181 -2.447 38.787 1.00 82.50 150 LEU A CA 1
ATOM 1092 C C . LEU A 1 150 ? -24.156 -2.610 37.650 1.00 82.50 150 LEU A C 1
ATOM 1094 O O . LEU A 1 150 ? -24.204 -3.592 36.919 1.00 82.50 150 LEU A O 1
ATOM 1098 N N . LEU A 1 151 ? -23.183 -1.696 37.544 1.00 84.75 151 LEU A N 1
ATOM 1099 C CA . LEU A 1 151 ? -22.115 -1.787 36.538 1.00 84.75 151 LEU A CA 1
ATOM 1100 C C . LEU A 1 151 ? -21.285 -3.072 36.688 1.00 84.75 151 LEU A C 1
ATOM 1102 O O . LEU A 1 151 ? -20.888 -3.665 35.691 1.00 84.75 151 LEU A O 1
ATOM 1106 N N . GLY A 1 152 ? -21.045 -3.510 37.928 1.00 85.69 152 GLY A N 1
ATOM 1107 C CA . GLY A 1 152 ? -20.333 -4.756 38.206 1.00 85.69 152 GLY A CA 1
ATOM 1108 C C . GLY A 1 152 ? -21.112 -5.971 37.711 1.00 85.69 152 GLY A C 1
ATOM 1109 O O . GLY A 1 152 ? -20.547 -6.798 37.009 1.00 85.69 152 GLY A O 1
ATOM 1110 N N . GLN A 1 153 ? -22.416 -6.035 37.998 1.00 86.75 153 GLN A N 1
ATOM 1111 C CA . GLN A 1 153 ? -23.295 -7.113 37.525 1.00 86.75 153 GLN A CA 1
ATOM 1112 C C . GLN A 1 153 ? -23.366 -7.162 35.997 1.00 86.75 153 GLN A C 1
ATOM 1114 O O . GLN A 1 153 ? -23.212 -8.228 35.408 1.00 86.75 153 GLN A O 1
ATOM 1119 N N . VAL A 1 154 ? -23.540 -6.003 35.354 1.00 87.19 154 VAL A N 1
ATOM 1120 C CA . VAL A 1 154 ? -23.531 -5.892 33.890 1.00 87.19 154 VAL A CA 1
ATOM 1121 C C . VAL A 1 154 ? -22.188 -6.352 33.322 1.00 87.19 154 VAL A C 1
ATOM 1123 O O . VAL A 1 154 ? -22.163 -7.138 32.380 1.00 87.19 154 VAL A O 1
ATOM 1126 N N . GLY A 1 155 ? -21.073 -5.914 33.912 1.00 87.38 155 GLY A N 1
ATOM 1127 C CA . GLY A 1 155 ? -19.734 -6.329 33.498 1.00 87.38 155 GLY A CA 1
ATOM 1128 C C . GLY A 1 155 ? -19.500 -7.834 33.644 1.00 87.38 155 GLY A C 1
ATOM 1129 O O . GLY A 1 155 ? -18.939 -8.446 32.740 1.00 87.38 155 GLY A O 1
ATOM 1130 N N . THR A 1 156 ? -19.969 -8.448 34.736 1.00 88.19 156 THR A N 1
ATOM 1131 C CA . THR A 1 156 ? -19.885 -9.902 34.946 1.00 88.19 156 THR A CA 1
ATOM 1132 C C . THR A 1 156 ? -20.678 -10.666 33.891 1.00 88.19 156 THR A C 1
ATOM 1134 O O . THR A 1 156 ? -20.125 -11.578 33.287 1.00 88.19 156 THR A O 1
ATOM 1137 N N . ILE A 1 157 ? -21.922 -10.259 33.612 1.00 86.69 157 ILE A N 1
ATOM 1138 C CA . ILE A 1 157 ? -22.758 -10.897 32.583 1.00 86.69 157 ILE A CA 1
ATOM 1139 C C . ILE A 1 157 ? -22.084 -10.792 31.214 1.00 86.69 157 ILE A C 1
ATOM 1141 O O . ILE A 1 157 ? -21.967 -11.789 30.516 1.00 86.69 157 ILE A O 1
ATOM 1145 N N . LEU A 1 158 ? -21.594 -9.613 30.823 1.00 87.25 158 LEU A N 1
ATOM 1146 C CA . LEU A 1 158 ? -20.897 -9.458 29.541 1.00 87.25 158 LEU A CA 1
ATOM 1147 C C . LEU A 1 158 ? -19.639 -10.342 29.460 1.00 87.25 158 LEU A C 1
ATOM 1149 O O . LEU A 1 158 ? -19.392 -10.955 28.422 1.00 87.25 158 LEU A O 1
ATOM 1153 N N . GLY A 1 159 ? -18.904 -10.481 30.566 1.00 83.62 159 GLY A N 1
ATOM 1154 C CA . GLY A 1 159 ? -17.760 -11.387 30.664 1.00 83.62 159 GLY A CA 1
ATOM 1155 C C . GLY A 1 159 ? -18.119 -12.870 30.502 1.00 83.62 159 GLY A C 1
ATOM 1156 O O . GLY A 1 159 ? -17.362 -13.604 29.874 1.00 83.62 159 GLY A O 1
ATOM 1157 N N . GLU A 1 160 ? -19.278 -13.319 30.998 1.00 86.19 160 GLU A N 1
ATOM 1158 C CA . GLU A 1 160 ? -19.756 -14.704 30.809 1.00 86.19 160 GLU A CA 1
ATOM 1159 C C . GLU A 1 160 ? -20.025 -15.045 29.335 1.00 86.19 160 GLU A C 1
ATOM 1161 O O . GLU A 1 160 ? -19.908 -16.205 28.938 1.00 86.19 160 GLU A O 1
ATOM 1166 N N . TYR A 1 161 ? -20.345 -14.039 28.518 1.00 82.88 161 TYR A N 1
ATOM 1167 C CA . TYR A 1 161 ? -20.590 -14.179 27.081 1.00 82.88 161 TYR A CA 1
ATOM 1168 C C . TYR A 1 161 ? -19.360 -13.870 26.210 1.00 82.88 161 TYR A C 1
ATOM 1170 O O . TYR A 1 161 ? -19.501 -13.774 24.990 1.00 82.88 161 TYR A O 1
ATOM 1178 N N . ASP A 1 162 ? -18.169 -13.732 26.809 1.00 82.75 162 ASP A N 1
ATOM 1179 C CA . ASP A 1 162 ? -16.917 -13.402 26.105 1.00 82.75 162 ASP A CA 1
ATOM 1180 C C . ASP A 1 162 ? -17.008 -12.065 25.334 1.00 82.75 162 ASP A C 1
ATOM 1182 O O . ASP A 1 162 ? -16.537 -11.922 24.204 1.00 82.75 162 ASP A O 1
ATOM 1186 N N . ILE A 1 163 ? -17.694 -11.080 25.928 1.00 86.25 163 ILE A N 1
ATOM 1187 C CA . ILE A 1 163 ? -17.888 -9.744 25.356 1.00 86.25 163 ILE A CA 1
ATOM 1188 C C . ILE A 1 163 ? -16.926 -8.760 26.026 1.00 86.25 163 ILE A C 1
ATOM 1190 O O . ILE A 1 163 ? -17.063 -8.440 27.209 1.00 86.25 163 ILE A O 1
ATOM 1194 N N . ASP A 1 164 ? -15.995 -8.212 25.244 1.00 84.19 164 ASP A N 1
ATOM 1195 C CA . ASP A 1 164 ? -15.078 -7.173 25.718 1.00 84.19 164 ASP A CA 1
ATOM 1196 C C . ASP A 1 164 ? -15.791 -5.817 25.841 1.00 84.19 164 ASP A C 1
ATOM 1198 O O . ASP A 1 164 ? -16.568 -5.418 24.968 1.00 84.19 164 ASP A O 1
ATOM 1202 N N . ILE A 1 165 ? -15.453 -5.050 26.878 1.00 88.00 165 ILE A N 1
ATOM 1203 C CA . ILE A 1 165 ? -15.921 -3.671 27.064 1.00 88.00 165 ILE A CA 1
ATOM 1204 C C . ILE A 1 165 ? -14.792 -2.713 26.660 1.00 88.00 165 ILE A C 1
ATOM 1206 O O . ILE A 1 165 ? -13.768 -2.632 27.335 1.00 88.00 165 ILE A O 1
ATOM 1210 N N . ASP A 1 166 ? -14.983 -1.968 25.569 1.00 86.81 166 ASP A N 1
ATOM 1211 C CA . ASP A 1 166 ? -14.000 -1.002 25.053 1.00 86.81 166 ASP A CA 1
ATOM 1212 C C . ASP A 1 166 ? -14.079 0.349 25.788 1.00 86.81 166 ASP A C 1
ATOM 1214 O O . ASP A 1 166 ? -13.064 1.020 25.984 1.00 86.81 166 ASP A O 1
ATOM 1218 N N . SER A 1 167 ? -15.280 0.775 26.190 1.00 85.31 167 SER A N 1
ATOM 1219 C CA . SER A 1 167 ? -15.486 2.022 26.934 1.00 85.31 167 SER A CA 1
ATOM 1220 C C . SER A 1 167 ? -16.752 1.978 27.782 1.00 85.31 167 SER A C 1
ATOM 1222 O O . SER A 1 167 ? -17.759 1.425 27.342 1.00 85.31 167 SER A O 1
ATOM 1224 N N . VAL A 1 168 ? -16.730 2.662 28.927 1.00 89.38 168 VAL A N 1
ATOM 1225 C CA . VAL A 1 168 ? -17.891 2.869 29.804 1.00 89.38 168 VAL A CA 1
ATOM 1226 C C . VAL A 1 168 ? -18.096 4.367 30.008 1.00 89.38 168 VAL A C 1
ATOM 1228 O O . VAL A 1 168 ? -17.159 5.065 30.396 1.00 89.38 168 VAL A O 1
ATOM 1231 N N . GLN A 1 169 ? -19.310 4.860 29.781 1.00 88.56 169 GLN A N 1
ATOM 1232 C CA . GLN A 1 169 ? -19.737 6.198 30.185 1.00 88.56 169 GLN A CA 1
ATOM 1233 C C . GLN A 1 169 ? -20.954 6.078 31.101 1.00 88.56 169 GLN A C 1
ATOM 1235 O O . GLN A 1 169 ? -21.861 5.291 30.847 1.00 88.56 169 GLN A O 1
ATOM 1240 N N . LEU A 1 170 ? -20.956 6.852 32.183 1.00 87.62 170 LEU A N 1
ATOM 1241 C CA . LEU A 1 170 ? -22.041 6.877 33.157 1.00 87.62 170 LEU A CA 1
ATOM 1242 C C . LEU A 1 170 ? -22.639 8.278 33.182 1.00 87.62 170 LEU A C 1
ATOM 1244 O O . LEU A 1 170 ? -21.907 9.260 33.324 1.00 87.62 170 LEU A O 1
ATOM 1248 N N . LYS A 1 171 ? -23.961 8.362 33.084 1.00 86.44 171 LYS A N 1
ATOM 1249 C CA . LYS A 1 171 ? -24.721 9.574 33.386 1.00 86.44 171 LYS A CA 1
ATOM 1250 C C . LYS A 1 171 ? -25.728 9.247 34.475 1.00 86.44 171 LYS A C 1
ATOM 1252 O O . LYS A 1 171 ? -26.374 8.206 34.428 1.00 86.44 171 LYS A O 1
ATOM 1257 N N . THR A 1 172 ? -25.850 10.132 35.449 1.00 84.06 172 THR A N 1
ATOM 1258 C CA . THR A 1 172 ? -26.831 10.004 36.525 1.00 84.06 172 THR A CA 1
ATOM 1259 C C . THR A 1 172 ? -27.810 11.153 36.379 1.00 84.06 172 THR A C 1
ATOM 1261 O O . THR A 1 172 ? -27.382 12.307 36.384 1.00 84.06 172 THR A O 1
ATOM 1264 N N . GLU A 1 173 ? -29.095 10.844 36.260 1.00 83.56 173 GLU A N 1
ATOM 1265 C CA . GLU A 1 173 ? -30.169 11.838 36.269 1.00 83.56 173 GLU A CA 1
ATOM 1266 C C . GLU A 1 173 ? -31.168 11.454 37.357 1.00 83.56 173 GLU A C 1
ATOM 1268 O O . GLU A 1 173 ? -31.674 10.333 37.388 1.00 83.56 173 GLU A O 1
ATOM 1273 N N . ASP A 1 174 ? -31.407 12.378 38.287 1.00 82.31 174 ASP A N 1
ATOM 1274 C CA . ASP A 1 174 ? -32.256 12.193 39.464 1.00 82.31 174 ASP A CA 1
ATOM 1275 C C . ASP A 1 174 ? -31.971 10.892 40.241 1.00 82.31 174 ASP A C 1
ATOM 1277 O O . ASP A 1 174 ? -31.036 10.827 41.044 1.00 82.31 174 ASP A O 1
ATOM 1281 N N . ASN A 1 175 ? -32.790 9.858 40.020 1.00 80.69 175 ASN A N 1
ATOM 1282 C CA . ASN A 1 175 ? -32.752 8.570 40.718 1.00 80.69 175 ASN A CA 1
ATOM 1283 C C . ASN A 1 175 ? -32.357 7.397 39.797 1.00 80.69 175 ASN A C 1
ATOM 1285 O O . ASN A 1 175 ? -32.332 6.236 40.227 1.00 80.69 175 ASN A O 1
ATOM 1289 N N . ASP A 1 176 ? -32.053 7.704 38.537 1.00 82.44 176 ASP A N 1
ATOM 1290 C CA . ASP A 1 176 ? -31.742 6.751 37.485 1.00 82.44 176 ASP A CA 1
ATOM 1291 C C . ASP A 1 176 ? -30.286 6.905 37.022 1.00 82.44 176 ASP A C 1
ATOM 1293 O O . ASP A 1 176 ? -29.639 7.949 37.160 1.00 82.44 176 ASP A O 1
ATOM 1297 N N . ILE A 1 177 ? -29.733 5.800 36.534 1.00 84.06 177 ILE A N 1
ATOM 1298 C CA . ILE A 1 177 ? -28.383 5.712 35.994 1.00 84.06 177 ILE A CA 1
ATOM 1299 C C . ILE A 1 177 ? -28.464 5.211 34.555 1.00 84.06 177 ILE A C 1
ATOM 1301 O O . ILE A 1 177 ? -29.104 4.200 34.261 1.00 84.06 177 ILE A O 1
ATOM 1305 N N . PHE A 1 178 ? -27.776 5.926 33.675 1.00 87.25 178 PHE A N 1
ATOM 1306 C CA . PHE A 1 178 ? -27.582 5.587 32.278 1.00 87.25 178 PHE A CA 1
ATOM 1307 C C . PHE A 1 178 ? -26.155 5.085 32.108 1.00 87.25 178 PHE A C 1
ATOM 1309 O O . PHE A 1 178 ? -25.187 5.823 32.319 1.00 87.25 178 PHE A O 1
ATOM 1316 N N . ILE A 1 179 ? -26.028 3.813 31.748 1.00 88.94 179 ILE A N 1
ATOM 1317 C CA . ILE A 1 179 ? -24.753 3.159 31.478 1.00 88.94 179 ILE A CA 1
ATOM 1318 C C . ILE A 1 179 ? -24.639 2.988 29.969 1.00 88.94 179 ILE A C 1
ATOM 1320 O O . ILE A 1 179 ? -25.363 2.201 29.366 1.00 88.94 179 ILE A O 1
ATOM 1324 N N . GLU A 1 180 ? -23.718 3.724 29.366 1.00 87.81 180 GLU A N 1
ATOM 1325 C CA . GLU A 1 180 ? -23.405 3.645 27.947 1.00 87.81 180 GLU A CA 1
ATOM 1326 C C . GLU A 1 180 ? -22.112 2.838 27.770 1.00 87.81 180 GLU A C 1
ATOM 1328 O O . GLU A 1 180 ? -21.025 3.259 28.177 1.00 87.81 180 GLU A O 1
ATOM 1333 N N . LEU A 1 181 ? -22.239 1.645 27.191 1.00 88.06 181 LEU A N 1
ATOM 1334 C CA . LEU A 1 181 ? -21.146 0.705 26.963 1.00 88.06 181 LEU A CA 1
ATOM 1335 C C . L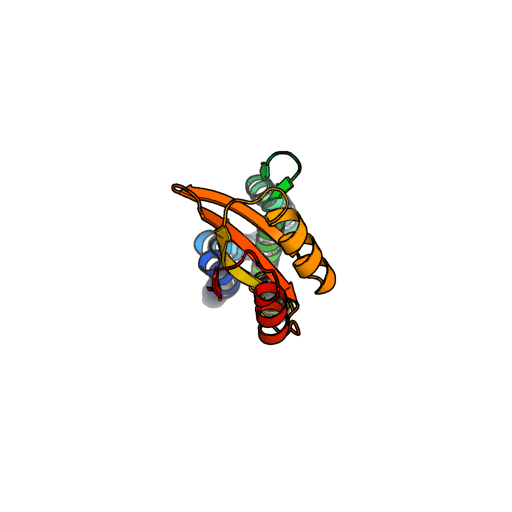EU A 1 181 ? -20.861 0.595 25.469 1.00 88.06 181 LEU A C 1
ATOM 1337 O O . LEU A 1 181 ? -21.757 0.299 24.682 1.00 88.06 181 LEU A O 1
ATOM 1341 N N . THR A 1 182 ? -19.598 0.749 25.081 1.00 86.31 182 THR A N 1
ATOM 1342 C CA . THR A 1 182 ? -19.145 0.279 23.765 1.00 86.31 182 THR A CA 1
ATOM 1343 C C . THR A 1 182 ? -18.592 -1.120 23.958 1.00 86.31 182 THR A C 1
ATOM 1345 O O . THR A 1 182 ? -17.568 -1.285 24.624 1.00 86.31 182 THR A O 1
ATOM 1348 N N . VAL A 1 183 ? -19.267 -2.120 23.399 1.00 87.19 183 VAL A N 1
ATOM 1349 C CA . VAL A 1 183 ? -18.901 -3.530 23.562 1.00 87.19 183 VAL A CA 1
ATOM 1350 C C . VAL A 1 183 ? -18.417 -4.130 22.253 1.00 87.19 183 VAL A C 1
ATOM 1352 O O . VAL A 1 183 ? -18.851 -3.727 21.170 1.00 87.19 183 VAL A O 1
ATOM 1355 N N . ARG A 1 184 ? -17.525 -5.114 22.349 1.00 84.56 184 ARG A N 1
ATOM 1356 C CA . ARG A 1 184 ? -17.014 -5.888 21.223 1.00 84.56 184 ARG A CA 1
ATOM 1357 C C . ARG A 1 184 ? -17.592 -7.301 21.288 1.00 84.56 184 ARG A C 1
ATOM 1359 O O . ARG A 1 184 ? -17.254 -8.080 22.169 1.00 84.56 184 ARG A O 1
ATOM 1366 N N . LEU A 1 185 ? -18.480 -7.611 20.350 1.00 81.00 185 LEU A N 1
ATOM 1367 C CA . LEU A 1 185 ? -19.229 -8.864 20.288 1.00 81.00 185 LEU A CA 1
ATOM 1368 C C . LEU A 1 185 ? -18.530 -9.863 19.368 1.00 81.00 185 LEU A C 1
ATOM 1370 O O . LEU A 1 185 ? -18.320 -9.515 18.202 1.00 81.00 185 LEU A O 1
ATOM 1374 N N . PRO A 1 186 ? -18.229 -11.098 19.804 1.00 73.75 186 PRO A N 1
ATOM 1375 C CA . PRO A 1 186 ? -17.790 -12.145 18.891 1.00 73.75 186 PRO A CA 1
ATOM 1376 C C . PRO A 1 186 ? -18.831 -12.383 17.784 1.00 73.75 186 PRO A C 1
ATOM 1378 O O . PRO A 1 186 ? -20.031 -12.221 17.963 1.00 73.75 186 PRO A O 1
ATOM 1381 N N . GLY A 1 187 ? -18.383 -12.781 16.598 1.00 64.44 187 GLY A N 1
ATOM 1382 C CA . GLY A 1 187 ? -19.185 -12.889 15.373 1.00 64.44 187 GLY A CA 1
ATOM 1383 C C . GLY A 1 187 ? -20.263 -13.973 15.426 1.00 64.44 187 GLY A C 1
ATOM 1384 O O . GLY A 1 187 ? -21.100 -14.042 14.534 1.00 64.44 187 GLY A O 1
ATOM 1385 N N . LYS A 1 188 ? -20.254 -14.801 16.478 1.00 65.00 188 LYS A N 1
ATOM 1386 C CA . LYS A 1 188 ? -21.292 -15.784 16.819 1.00 65.00 188 LYS A CA 1
ATOM 1387 C C . LYS A 1 188 ? -22.057 -15.433 18.103 1.00 65.00 188 LYS A C 1
ATOM 1389 O O . LYS A 1 188 ? -22.802 -16.274 18.592 1.00 65.00 188 LYS A O 1
ATOM 1394 N N . ALA A 1 189 ? -21.847 -14.247 18.676 1.00 68.06 189 ALA A N 1
ATOM 1395 C CA . ALA A 1 189 ? -22.531 -13.829 19.891 1.00 68.06 189 ALA A CA 1
ATOM 1396 C C . ALA A 1 189 ? -24.034 -13.708 19.632 1.00 68.06 189 ALA A C 1
ATOM 1398 O O . ALA A 1 189 ? -24.463 -12.971 18.740 1.00 68.06 189 ALA A O 1
ATOM 1399 N N . ASP A 1 190 ? -24.821 -14.418 20.435 1.00 73.94 190 ASP A N 1
ATOM 1400 C CA . ASP A 1 190 ? -26.270 -14.284 20.451 1.00 73.94 190 ASP A CA 1
ATOM 1401 C C . ASP A 1 190 ? -26.654 -13.052 21.278 1.00 73.94 190 ASP A C 1
ATOM 1403 O O . ASP A 1 190 ? -26.798 -13.107 22.500 1.00 73.94 190 ASP A O 1
ATOM 1407 N N . ILE A 1 191 ? -26.806 -11.913 20.595 1.00 75.00 191 ILE A N 1
ATOM 1408 C CA . ILE A 1 191 ? -27.254 -10.665 21.226 1.00 75.00 191 ILE A CA 1
ATOM 1409 C C . ILE A 1 191 ? -28.611 -10.860 21.921 1.00 75.00 191 ILE A C 1
ATOM 1411 O O . ILE A 1 191 ? -28.852 -10.244 22.957 1.00 75.00 191 ILE A O 1
ATOM 1415 N N . GLY A 1 192 ? -29.491 -11.712 21.383 1.00 73.69 192 GLY A N 1
ATOM 1416 C CA . GLY A 1 192 ? -30.807 -11.972 21.962 1.00 73.69 192 GLY A CA 1
ATOM 1417 C C . GLY A 1 192 ? -30.693 -12.569 23.362 1.00 73.69 192 GLY A C 1
ATOM 1418 O O . GLY A 1 192 ? -31.283 -12.036 24.303 1.00 73.69 192 GLY A O 1
ATOM 1419 N N . ALA A 1 193 ? -29.862 -13.602 23.517 1.00 77.94 193 ALA A N 1
ATOM 1420 C CA . ALA A 1 193 ? -29.594 -14.239 24.808 1.00 77.94 193 ALA A CA 1
ATOM 1421 C C . ALA A 1 193 ? -28.944 -13.277 25.822 1.00 77.94 193 ALA A C 1
ATOM 1423 O O . ALA A 1 193 ? -29.311 -13.262 27.003 1.00 77.94 193 ALA A O 1
ATOM 1424 N N . VAL A 1 194 ? -28.022 -12.424 25.360 1.00 80.50 194 VAL A N 1
ATOM 1425 C CA . VAL A 1 194 ? -27.356 -11.412 26.199 1.00 80.50 194 VAL A CA 1
ATOM 1426 C C . VAL A 1 194 ? -28.363 -10.372 26.697 1.00 80.50 194 VAL A C 1
ATOM 1428 O O . VAL A 1 194 ? -28.419 -10.096 27.894 1.00 80.50 194 VAL A O 1
ATOM 1431 N N . VAL A 1 195 ? -29.206 -9.832 25.810 1.00 80.75 195 VAL A N 1
ATOM 1432 C CA . VAL A 1 195 ? -30.256 -8.864 26.176 1.00 80.75 195 VAL A CA 1
ATOM 1433 C C . VAL A 1 195 ? -31.263 -9.484 27.134 1.00 80.75 195 VAL A C 1
ATOM 1435 O O . VAL A 1 195 ? -31.657 -8.840 28.105 1.00 80.75 195 VAL A O 1
ATOM 1438 N N . GLU A 1 196 ? -31.674 -10.730 26.901 1.00 80.31 196 GLU A N 1
ATOM 1439 C CA . GLU A 1 196 ? -32.609 -11.423 27.786 1.00 80.31 196 GLU A CA 1
ATOM 1440 C C . GLU A 1 196 ? -32.016 -11.627 29.188 1.00 80.31 196 GLU A C 1
ATOM 1442 O O . GLU A 1 196 ? -32.712 -11.448 30.187 1.00 80.31 196 GLU A O 1
ATOM 1447 N N . THR A 1 197 ? -30.722 -11.940 29.277 1.00 79.81 197 THR A N 1
ATOM 1448 C CA . THR A 1 197 ? -30.012 -12.094 30.557 1.00 79.81 197 THR A CA 1
ATOM 1449 C C . THR A 1 197 ? -29.855 -10.754 31.275 1.00 79.81 197 THR A C 1
ATOM 1451 O O . THR A 1 197 ? -30.123 -10.663 32.470 1.00 79.81 197 THR A O 1
ATOM 1454 N N . LEU A 1 198 ? -29.511 -9.687 30.550 1.00 80.75 198 LEU A N 1
ATOM 1455 C CA . LEU A 1 198 ? -29.418 -8.339 31.116 1.00 80.75 198 LEU A CA 1
ATOM 1456 C C . LEU A 1 198 ? -30.783 -7.812 31.592 1.00 80.75 198 LEU A C 1
ATOM 1458 O O . LEU A 1 198 ? -30.846 -7.132 32.613 1.00 80.75 198 LEU A O 1
ATOM 1462 N N . ARG A 1 199 ? -31.889 -8.168 30.922 1.00 80.00 199 ARG A N 1
ATOM 1463 C CA . ARG A 1 199 ? -33.257 -7.835 31.371 1.00 80.00 199 ARG A CA 1
ATOM 1464 C C . ARG A 1 199 ? -33.668 -8.544 32.662 1.00 80.00 199 ARG A C 1
ATOM 1466 O O . ARG A 1 199 ? -34.567 -8.059 33.340 1.00 80.00 199 ARG A O 1
ATOM 1473 N N . LYS A 1 200 ? -33.042 -9.675 33.006 1.00 79.75 200 LYS A N 1
ATOM 1474 C CA . LYS A 1 200 ? -33.308 -10.408 34.260 1.00 79.75 200 LYS A CA 1
ATOM 1475 C C . LYS A 1 200 ? -32.681 -9.732 35.484 1.00 79.75 200 LYS A C 1
ATOM 1477 O O . LYS A 1 200 ? -32.950 -10.147 36.606 1.00 79.75 200 LYS A O 1
ATOM 1482 N N . VAL A 1 201 ? -31.869 -8.692 35.295 1.00 78.94 201 VAL A N 1
ATOM 1483 C CA . VAL A 1 201 ? -31.358 -7.869 36.393 1.00 78.94 201 VAL A CA 1
ATOM 1484 C C . VAL A 1 201 ? -32.479 -6.937 36.868 1.00 78.94 201 VAL A C 1
ATOM 1486 O O . VAL A 1 201 ? -32.828 -5.990 36.171 1.00 78.94 201 VAL A O 1
ATOM 1489 N N . ASP A 1 202 ? -32.998 -7.165 38.082 1.00 65.62 202 ASP A N 1
ATOM 1490 C CA . ASP A 1 202 ? -34.154 -6.480 38.719 1.00 65.62 202 ASP A CA 1
ATOM 1491 C C . ASP A 1 202 ? -34.146 -4.935 38.697 1.00 65.62 202 ASP A C 1
ATOM 1493 O O . ASP A 1 202 ? -35.124 -4.265 39.050 1.00 65.62 202 ASP A O 1
ATOM 1497 N N . VAL A 1 203 ? -33.002 -4.342 38.376 1.00 74.06 203 VAL A N 1
ATOM 1498 C CA . VAL A 1 203 ? -32.742 -2.905 38.448 1.00 74.06 203 VAL A CA 1
ATOM 1499 C C . VAL A 1 203 ? -32.770 -2.250 37.059 1.00 74.06 203 VAL A C 1
ATOM 1501 O O . VAL A 1 203 ? -32.871 -1.025 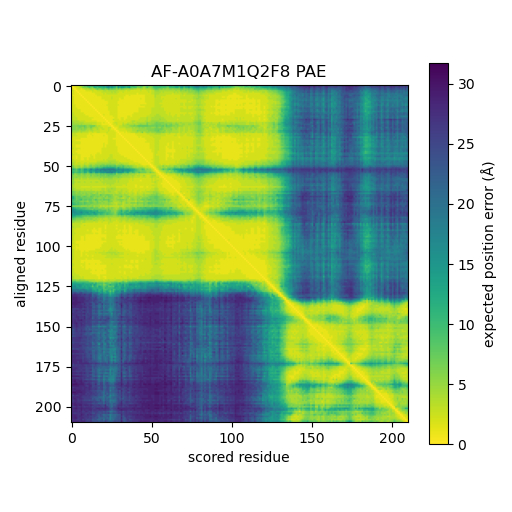36.983 1.00 74.06 203 VAL A O 1
ATOM 1504 N N . VAL A 1 204 ? -32.730 -3.042 35.981 1.00 77.88 204 VAL A N 1
ATOM 1505 C CA . VAL A 1 204 ? -32.740 -2.583 34.585 1.00 77.88 204 VAL A CA 1
ATOM 1506 C C . VAL A 1 204 ? -34.176 -2.314 34.132 1.00 77.88 204 VAL A C 1
ATOM 1508 O O . VAL A 1 204 ? -35.050 -3.168 34.263 1.00 77.88 204 VAL A O 1
ATOM 1511 N N . ARG A 1 205 ? -34.430 -1.116 33.601 1.00 77.38 205 ARG A N 1
ATOM 1512 C CA . ARG A 1 205 ? -35.731 -0.713 33.043 1.00 77.38 205 ARG A CA 1
ATOM 1513 C C . ARG A 1 205 ? -35.776 -0.863 31.531 1.00 77.38 205 ARG A C 1
ATOM 1515 O O . ARG A 1 205 ? -36.769 -1.353 30.999 1.00 77.38 205 ARG A O 1
ATOM 1522 N N . SER A 1 206 ? -34.713 -0.448 30.849 1.00 80.06 206 SER A N 1
ATOM 1523 C CA . SER A 1 206 ? -34.626 -0.476 29.393 1.00 80.06 206 SER A CA 1
ATOM 1524 C C . SER A 1 206 ? -33.200 -0.813 28.944 1.00 80.06 206 SER A C 1
ATOM 1526 O O . SER A 1 206 ? -32.223 -0.571 29.658 1.00 80.06 206 SER A O 1
ATOM 1528 N N . ILE A 1 207 ? -33.099 -1.457 27.779 1.00 83.12 207 ILE A N 1
ATOM 1529 C CA . ILE A 1 207 ? -31.834 -1.751 27.099 1.00 83.12 207 ILE A CA 1
ATOM 1530 C C . ILE A 1 207 ? -32.032 -1.403 25.631 1.00 83.12 207 ILE A C 1
ATOM 1532 O O . ILE A 1 207 ? -32.908 -1.982 24.980 1.00 83.12 207 ILE A O 1
ATOM 1536 N N . GLU A 1 208 ? -31.195 -0.511 25.119 1.00 80.81 208 GLU A N 1
ATOM 1537 C CA . GLU A 1 208 ? -31.123 -0.158 23.704 1.00 80.81 208 GLU A CA 1
ATOM 1538 C C . GLU A 1 208 ? -29.762 -0.564 23.135 1.00 80.81 208 GLU A C 1
ATOM 1540 O O . GLU A 1 208 ? -28.734 -0.467 23.810 1.00 80.81 208 GLU A O 1
ATOM 1545 N N . ILE A 1 209 ? -29.759 -1.066 21.898 1.00 80.19 209 ILE A N 1
ATOM 1546 C CA . ILE A 1 209 ? -28.547 -1.503 21.201 1.00 80.19 209 ILE A CA 1
ATOM 1547 C C . ILE A 1 209 ? -28.459 -0.792 19.851 1.00 80.19 209 ILE A C 1
ATOM 1549 O O . ILE A 1 209 ? -29.248 -1.094 18.952 1.00 80.19 209 ILE A O 1
ATOM 1553 N N . GLU A 1 210 ? -27.460 0.075 19.689 1.00 73.06 210 GLU A N 1
ATOM 1554 C CA . GLU A 1 210 ? -27.138 0.771 18.429 1.00 73.06 210 GLU A CA 1
ATOM 1555 C C . GLU A 1 210 ? -25.970 0.093 17.703 1.00 73.06 210 GLU A C 1
ATOM 1557 O O . GLU A 1 210 ? -24.903 -0.151 18.318 1.00 73.06 210 GLU A O 1
#

Radius of gyration: 26.78 Å; Cα contacts (8 Å, |Δi|>4): 324; chains: 1; bounding box: 65×28×72 Å

Nearest PDB structures (foldseek):
  3ibw-assembly1_B  TM=8.197E-01  e=4.738E-05  Chlorobaculum tepidum
  2ko1-assembly1_B  TM=7.921E-01  e=3.071E-05  Chlorobaculum tepidum
  2cad-assembly1_B-2  TM=6.824E-01  e=2.107E-03  Helicobacter pylori 26695
  5l3p-assembly1_z  TM=5.136E-01  e=4.618E-04  Escherichia coli
  2wve-assembly1_B  TM=5.058E-01  e=1.366E-03  Helicobacter pylori 26695

Sequence (210 aa):
MEELIIKLVVAVLLGGIIGWEREHTARPAGLRTHILVCVGSALMTILSMEAFSGADPSRVAAQIVSGIGFLGAGTIMREGLSVKGLTTAASLWATAGIGMAVGTGYFSAAIITTVLVFLTLTAMLLREKGVISSTYRKKVIIEGRNKPGLLGQVGTILGEYDIDIDSVQLKTEDNDIFIELTVRLPGKADIGAVVETLRKVDVVRSIEIE

Mean predicted aligned error: 12.68 Å

Foldseek 3Di:
DVLLVVLLVLLLVLLQLLLCLCVVVVHPRHRVNSSCLLNVLLVQLLCLVPVPPPDDSVVSVVVSLVVLVVVQVVQWDDDPPDIPRNLVSVSSNLSSVLSNCSSVVVNVVSVVSSVVSSCVSVVVVCVVVCVPAQKDKKKKKWKFFDDPCLVVVLVVLCVVQVKDWPDWDWDDDDGMIIIITTIIHGNPGDVVVSVVVNVPPPGTDDMDMD

Secondary structure (DSSP, 8-state):
-HHHHHHHHHHHHHHHHHHHHHHHTT-SS-HHHHHHHHHHHHHHHHIIIIISTTS-THHHHHHHHHHHHHHHHHH-EEETTEEE-HHHHHHHHHHHHHHHHHHTT-HHHHHHHHHHHHHHHHHHHHHHTTSS-SEEEEEEEEEEE--TTHHHHHHHHHHHTT-EEEEEEEEEETTEEEEEEEEEEETT--HHHHHHHHHTSTTEEEEEE-

pLDDT: mean 86.73, std 10.83, range [47.0, 98.75]

Solvent-accessible surface area (backbone atoms only — not comparable to full-atom values): 10935 Å² total; per-residue (Å²): 110,69,66,58,52,51,35,46,53,50,16,37,52,52,16,30,58,50,6,44,57,28,41,78,65,73,39,74,70,24,35,70,52,26,20,51,41,4,30,51,30,15,50,52,37,34,43,30,63,67,73,41,74,91,55,72,43,63,58,54,54,52,48,52,64,55,54,43,48,57,60,22,54,75,46,46,45,78,58,89,94,44,77,44,35,62,68,46,22,50,51,52,47,51,28,30,52,33,5,33,29,29,29,73,63,41,49,67,62,22,51,55,50,45,51,53,52,45,50,54,60,50,52,53,46,38,45,75,71,37,76,69,34,62,45,50,77,39,37,39,39,38,35,24,55,68,52,94,59,53,71,56,54,54,51,50,56,37,51,76,68,64,35,48,75,80,45,80,47,80,48,77,54,100,67,34,31,38,41,41,32,38,33,39,37,44,67,81,59,60,62,67,62,51,54,56,55,55,59,67,40,94,50,49,77,48,77,50,78,92